Protein 6K0O (pdb70)

Radius of gyration: 15.69 Å; Cα contacts (8 Å, |Δi|>4): 576; chains: 2; bounding box: 30×42×37 Å

Nearest PDB structures (foldseek):
  6k0o-assembly2_B  TM=1.006E+00  e=4.117E-24  Homo sapiens
  5hrj-assembly1_A  TM=1.006E+00  e=8.906E-19  Sus scrofa
  6k0l-assembly1_A  TM=9.647E-01  e=1.111E-17  Chlorocebus aethiops
  8xmk-assembly1_E  TM=9.845E-01  e=1.582E-16  Homo sapiens
  8xmp-assembly1_D  TM=9.627E-01  e=2.205E-16  Homo sapiens

Secondary structure (DSSP, 8-state):
--EEEEE-SSTTEEEEEEEETTEEEE-BTTS-BHHHHHHHHHHTT--SEEEEE-TTBTB---SEE-SEEE---S--SSGGGS-EEE--SS---GGGB-EEEE--/--EEEES-SSTTEEEEEEEETTEEEE-BTTS-BHHHHHHHHHHTT--SEEEEE-TTBTB---SEE-SEEE---S--SSGGGS-EEEPPSS---GGGB-EEEE--

InterPro domains:
  IPR001190 SRCR domain [PF00530] (51-147)
  IPR001190 SRCR domain [PF00530] (158-254)
  IPR001190 SRCR domain [PF00530] (265-362)
  IPR001190 SRCR domain [PF00530] (373-469)
  IPR001190 SRCR domain [PF00530] (480-576)
  IPR001190 SRCR domain [PF00530] (586-683)
  IPR001190 SRCR domain [PF00530] (693-790)
  IPR001190 SRCR domain [PF00530] (799-895)
  IPR001190 SRCR domain [PF00530] (903-1000)
  IPR001190 SRCR domain [PF00530] (1039-1136)
  IPR001190 SRCR domain [PF00530] (1149-1243)
  IPR001190 SRCR domain [PF00530] (1250-1346)
  IPR001190 SRCR domain [PR00258] (1036-1052)
  IPR001190 SRCR domain [PR00258] (1055-1066)
  IPR001190 SRCR domain [PR00258] (1070-1080)
  IPR001190 SRCR domain [PR00258] (1101-1115)
  IPR001190 SRCR domain [PR00258] (1124-1136)
  IPR001190 SRCR domain [PS00420] (53-90)
  IPR001190 SRCR domain [PS00420] (160-197)
  IPR001190 SRCR domain [PS00420] (267-304)

Solvent-accessible surface area: 9215 Å² total; per-residue (Å²): 90,59,13,85,21,42,58,28,147,72,122,20,7,0,30,0,15,0,69,40,96,126,57,72,49,3,5,0,0,2,10,2,9,8,14,0,0,28,0,0,0,95,36,49,139,5,37,80,20,89,25,4,20,57,44,18,120,37,31,117,4,130,54,80,26,19,46,66,10,5,6,0,76,3,89,25,63,79,0,60,115,4,71,73,23,87,26,15,177,123,95,11,113,39,56,40,1,0,2,0,50,2,30,144,93,57,14,85,23,41,60,28,147,90,120,20,5,0,31,0,16,0,72,41,93,129,62,69,52,3,5,0,0,3,8,2,8,6,13,0,0,25,0,0,0,94,37,50,136,4,28,82,21,91,23,4,21,59,43,18,122,39,31,115,3,131,52,78,27,23,46,64,11,5,4,0,73,4,89,25,64,81,0,59,116,5,72,70,23,103,29,17,176,125,109,15,112,36,63,38,1,1,2,0,50,2,62,150

B-factor: mean 26.49, std 8.23, range [11.77, 69.29]

Organism: Homo sapiens (NCBI:txid9606)

Foldseek 3Di:
DQWAADQDPDRQKHFIWHDDDHDIAFEFLQAADLLNQQLRCQLVVNAGFDDKDWFCPSHFDDDHHDQKHFPHPRPDNHSVPGDIGGDDPDDDDRRGTMMTHGDD/DQWAADQDPDRQKHFIWHDDDHDIAFEFLQAADLLNQQLRCQLVVAAGFDDKDWQCPSHFDDDHHDQKHFPAPRPDNHSVPGDIGGDDPDDDDSRGTMMTHGHD

Sequence (208 aa):
RSPRLVGADMPCSGRVEVKHADTWRSVCDSDFSLHAANVLCRELNCGDAISLSVGDHFGKGNGLTWAEKFQCEGSETHLALCPIVQHPEDTCIHSREVGVVCSTRSPRLVGADMPCSGRVEVKHADTWRSVCDSDFSLHAANVLCRELNCGDAISLSVGDHFGKGNGLTWAEKFQCEGSETHLALCPIVQHPEDTCIHSREVGVVCST

CATH classification: 3.10.250.10

Structure (mmCIF, N/CA/C/O backbone):
data_6K0O
#
_entry.id   6K0O
#
_cell.length_a   29.497
_cell.length_b   73.043
_cell.length_c   82.740
_cell.angle_alpha   90.00
_cell.angle_beta   89.96
_cell.angle_gamma   90.00
#
_symmetry.space_group_name_H-M   'C 1 2 1'
#
loop_
_entity.id
_entity.type
_entity.pdbx_description
1 polymer 'Scavenger receptor cysteine-rich type 1 protein M160'
2 water water
#
loop_
_atom_site.group_PDB
_atom_site.id
_atom_site.type_symbol
_atom_site.label_atom_id
_atom_site.label_alt_id
_atom_site.label_comp_id
_atom_site.label_asym_id
_atom_site.label_entity_id
_atom_site.label_seq_id
_atom_site.pdbx_PDB_ins_code
_atom_site.Cartn_x
_atom_site.Cartn_y
_atom_site.Cartn_z
_atom_site.occupancy
_atom_site.B_iso_or_equiv
_atom_site.auth_seq_id
_atom_site.auth_comp_id
_atom_site.auth_asym_id
_atom_site.auth_atom_id
_atom_site.pdbx_PDB_model_num
ATOM 1 N N . ARG A 1 1 ? 8.601 -3.140 4.995 1.00 40.18 -1 ARG A N 1
ATOM 2 C CA . ARG A 1 1 ? 7.888 -2.434 6.079 1.00 35.77 -1 ARG A CA 1
ATOM 3 C C . ARG A 1 1 ? 6.417 -2.338 5.677 1.00 35.64 -1 ARG A C 1
ATOM 4 O O . ARG A 1 1 ? 5.829 -1.330 5.961 1.00 31.56 -1 ARG A O 1
ATOM 12 N N . SER A 1 2 ? 5.889 -3.407 5.080 1.00 34.40 0 SER A N 1
ATOM 13 C CA . SER A 1 2 ? 4.481 -3.474 4.622 1.00 38.23 0 SER A CA 1
ATOM 14 C C . SER A 1 2 ? 3.579 -3.570 5.853 1.00 33.24 0 SER A C 1
ATOM 15 O O . SER A 1 2 ? 3.822 -4.474 6.607 1.00 32.13 0 SER A O 1
ATOM 18 N N . PRO A 1 3 ? 2.566 -2.695 6.086 1.00 29.11 795 PRO A N 1
ATOM 19 C CA . PRO A 1 3 ? 1.705 -2.834 7.248 1.00 26.35 795 PRO A CA 1
ATOM 20 C C . PRO A 1 3 ? 0.389 -3.553 6.971 1.00 25.30 795 PRO A C 1
ATOM 21 O O . PRO A 1 3 ? -0.074 -3.515 5.882 1.00 25.48 795 PRO A O 1
ATOM 25 N N . ARG A 1 4 ? -0.122 -4.236 7.980 1.00 22.55 796 ARG A N 1
ATOM 26 C CA . ARG A 1 4 ? -1.491 -4.765 7.910 1.00 23.41 796 ARG A CA 1
ATOM 27 C C . ARG A 1 4 ? -2.162 -4.675 9.263 1.00 20.90 796 ARG A C 1
ATOM 28 O O . ARG A 1 4 ? -1.493 -4.615 10.284 1.00 21.62 796 ARG A O 1
ATOM 36 N N . LEU A 1 5 ? -3.492 -4.679 9.254 1.00 20.10 797 LEU A N 1
ATOM 37 C CA . LEU A 1 5 ? -4.288 -4.723 10.487 1.00 18.93 797 LEU A CA 1
ATOM 38 C C . LEU A 1 5 ? -4.892 -6.084 10.580 1.00 19.47 797 LEU A C 1
ATOM 39 O O . LEU A 1 5 ? -5.529 -6.547 9.618 1.00 22.78 797 LEU A O 1
ATOM 44 N N . VAL A 1 6 ? -4.728 -6.746 11.713 1.00 17.72 798 VAL A N 1
ATOM 45 C CA . VAL A 1 6 ? -5.301 -8.090 11.803 1.00 19.54 798 VAL A CA 1
ATOM 46 C C . VAL A 1 6 ? -6.142 -8.287 13.025 1.00 18.42 798 VAL A C 1
ATOM 47 O O . VAL A 1 6 ? -5.844 -7.781 14.118 1.00 17.41 798 VAL A O 1
ATOM 51 N N . GLY A 1 7 ? -7.213 -9.041 12.839 1.00 18.25 799 GLY A N 1
ATOM 52 C CA . GLY A 1 7 ? -8.040 -9.373 13.960 1.00 20.06 799 GLY A CA 1
ATOM 53 C C . GLY A 1 7 ? -9.286 -8.547 14.169 1.00 21.00 799 GLY A C 1
ATOM 54 O O . GLY A 1 7 ? -10.080 -8.840 15.063 1.00 22.13 799 GLY A O 1
ATOM 55 N N . ALA A 1 8 ? -9.495 -7.508 13.379 1.00 22.08 800 ALA A N 1
ATOM 56 C CA . ALA A 1 8 ? -10.732 -6.781 13.577 1.00 25.15 800 ALA A CA 1
ATOM 57 C C . ALA A 1 8 ? -11.892 -7.334 12.800 1.00 23.84 800 ALA A C 1
ATOM 58 O O . ALA A 1 8 ? -11.732 -8.108 11.847 1.00 21.80 800 ALA A O 1
ATOM 60 N N . ASP A 1 9 ? -13.071 -6.921 13.240 1.00 22.62 801 ASP A N 1
ATOM 61 C CA . ASP A 1 9 ? -14.282 -7.227 12.523 1.00 24.01 801 ASP A CA 1
ATOM 62 C C . ASP A 1 9 ? -14.413 -6.523 11.174 1.00 24.63 801 ASP A C 1
ATOM 63 O O . ASP A 1 9 ? -15.234 -6.917 10.358 1.00 27.11 801 ASP A O 1
ATOM 68 N N . MET A 1 10 ? -13.580 -5.519 10.933 1.00 24.21 802 MET A N 1
ATOM 69 C CA . MET A 1 10 ? -13.563 -4.807 9.661 1.00 25.00 802 MET A CA 1
ATOM 70 C C . MET A 1 10 ? -12.115 -4.579 9.257 1.00 21.57 802 MET A C 1
ATOM 71 O O . MET A 1 10 ? -11.257 -4.500 10.121 1.00 19.85 802 MET A O 1
ATOM 76 N N . PRO A 1 11 ? -11.840 -4.434 7.945 1.00 20.59 803 PRO A N 1
ATOM 77 C CA . PRO A 1 11 ? -10.451 -4.290 7.517 1.00 20.73 803 PRO A CA 1
ATOM 78 C C . PRO A 1 11 ? -9.687 -3.099 8.104 1.00 19.76 803 PRO A C 1
ATOM 79 O O . PRO A 1 11 ? -8.453 -3.167 8.206 1.00 16.47 803 PRO A O 1
ATOM 83 N N . CYS A 1 12 ? -10.396 -2.021 8.453 1.00 19.74 804 CYS A N 1
ATOM 84 C CA . CYS A 1 12 ? -9.764 -0.789 8.933 1.00 19.60 804 CYS A CA 1
ATOM 85 C C . CYS A 1 12 ? -9.674 -0.663 10.458 1.00 20.76 804 CYS A C 1
ATOM 86 O O . CYS A 1 12 ? -9.443 0.415 11.011 1.00 19.36 804 CYS A O 1
ATOM 89 N N . SER A 1 13 ? -9.773 -1.784 11.151 1.00 21.49 805 SER A N 1
ATOM 90 C CA . SER A 1 13 ? -9.358 -1.770 12.539 1.00 21.50 805 SER A CA 1
ATOM 91 C C . SER A 1 13 ? -8.641 -3.066 12.812 1.00 19.79 805 SER A C 1
ATOM 92 O O . SER A 1 13 ? -8.809 -4.029 12.064 1.00 19.89 805 SER A O 1
ATOM 95 N N . GLY A 1 14 ? -7.815 -3.096 13.853 1.00 20.23 806 GLY A N 1
ATOM 96 C CA . GLY A 1 14 ? -7.156 -4.345 14.247 1.00 20.07 806 GLY A CA 1
ATOM 97 C C . GLY A 1 14 ? -5.775 -4.188 14.837 1.00 19.00 806 GLY A C 1
ATOM 98 O O . GLY A 1 14 ? -5.293 -3.076 15.017 1.00 17.50 806 GLY A O 1
ATOM 99 N N . ARG A 1 15 ? -5.161 -5.321 15.168 1.00 18.40 807 ARG A N 1
ATOM 100 C CA . ARG A 1 15 ? -3.803 -5.329 15.676 1.00 19.96 807 ARG A CA 1
ATOM 101 C C . ARG A 1 15 ? -2.851 -5.023 14.515 1.00 19.65 807 ARG A C 1
ATOM 102 O O . ARG A 1 15 ? -2.990 -5.570 13.406 1.00 18.62 807 ARG A O 1
ATOM 110 N N . VAL A 1 16 ? -1.892 -4.150 14.801 1.00 18.59 808 VAL A N 1
ATOM 111 C CA . VAL A 1 16 ? -0.919 -3.676 13.809 1.00 19.24 808 VAL A CA 1
ATOM 112 C C . VAL A 1 16 ? 0.167 -4.729 13.602 1.00 18.05 808 VAL A C 1
ATOM 113 O O . VAL A 1 16 ? 0.764 -5.220 14.567 1.00 19.69 808 VAL A O 1
ATOM 117 N N . GLU A 1 17 ? 0.419 -5.096 12.354 1.00 17.39 809 GLU A N 1
ATOM 118 C CA . GLU A 1 17 ? 1.548 -5.971 12.063 1.00 20.10 809 GLU A CA 1
ATOM 119 C C . GLU A 1 17 ? 2.268 -5.370 10.859 1.00 21.90 809 GLU A C 1
ATOM 120 O O . GLU A 1 17 ? 1.622 -4.852 9.945 1.00 22.78 809 GLU A O 1
ATOM 126 N N . VAL A 1 18 ? 3.603 -5.375 10.885 1.00 21.13 810 VAL A N 1
ATOM 127 C CA . VAL A 1 18 ? 4.373 -4.744 9.817 1.00 19.36 810 VAL A CA 1
ATOM 128 C C . VAL A 1 18 ? 5.456 -5.707 9.402 1.00 18.75 810 VAL A C 1
ATOM 129 O O . VAL A 1 18 ? 6.159 -6.272 10.242 1.00 17.35 810 VAL A O 1
ATOM 133 N N . LYS A 1 19 ? 5.571 -5.916 8.103 1.00 19.62 811 LYS A N 1
ATOM 134 C CA . LYS A 1 19 ? 6.463 -6.919 7.602 1.00 22.76 811 LYS A CA 1
ATOM 135 C C . LYS A 1 19 ? 7.858 -6.348 7.486 1.00 22.80 811 LYS A C 1
ATOM 136 O O . LYS A 1 19 ? 8.036 -5.200 7.060 1.00 20.41 811 LYS A O 1
ATOM 142 N N . HIS A 1 20 ? 8.844 -7.162 7.854 1.00 23.00 812 HIS A N 1
ATOM 143 C CA . HIS A 1 20 ? 10.243 -6.851 7.564 1.00 25.43 812 HIS A CA 1
ATOM 144 C C . HIS A 1 20 ? 10.850 -8.075 6.929 1.00 25.54 812 HIS A C 1
ATOM 145 O O . HIS A 1 20 ? 10.859 -9.147 7.520 1.00 23.95 812 HIS A O 1
ATOM 152 N N . ALA A 1 21 ? 11.312 -7.938 5.697 1.00 27.77 813 ALA A N 1
ATOM 153 C CA . ALA A 1 21 ? 11.814 -9.076 4.973 1.00 30.68 813 ALA A CA 1
ATOM 154 C C . ALA A 1 21 ? 10.686 -10.098 4.869 1.00 30.24 813 ALA A C 1
ATOM 155 O O . ALA A 1 21 ? 9.586 -9.743 4.447 1.00 33.07 813 ALA A O 1
ATOM 157 N N . ASP A 1 22 ? 10.928 -11.349 5.258 1.00 30.17 814 ASP A N 1
ATOM 158 C CA . ASP A 1 22 ? 9.921 -12.385 5.066 1.00 33.77 814 ASP A CA 1
ATOM 159 C C . ASP A 1 22 ? 9.205 -12.722 6.366 1.00 31.95 814 ASP A C 1
ATOM 160 O O . ASP A 1 22 ? 8.438 -13.667 6.397 1.00 30.21 814 ASP A O 1
ATOM 165 N N . THR A 1 23 ? 9.427 -11.946 7.427 1.00 32.60 815 THR A N 1
ATOM 166 C CA . THR A 1 23 ? 8.604 -12.101 8.644 1.00 30.71 815 THR A CA 1
ATOM 167 C C . THR A 1 23 ? 7.768 -10.842 8.960 1.00 27.89 815 THR A C 1
ATOM 168 O O . THR A 1 23 ? 8.068 -9.747 8.498 1.00 21.08 815 THR A O 1
ATOM 172 N N . TRP A 1 24 ? 6.694 -11.049 9.719 1.00 27.00 816 TRP A N 1
ATOM 173 C CA . TRP A 1 24 ? 5.827 -9.992 10.194 1.00 26.03 816 TRP A CA 1
ATOM 174 C C . TRP A 1 24 ? 6.205 -9.732 11.635 1.00 27.15 816 TRP A C 1
ATOM 175 O O . TRP A 1 24 ? 6.637 -10.638 12.364 1.00 26.90 816 TRP A O 1
ATOM 186 N N . ARG A 1 25 ? 6.070 -8.490 12.046 1.00 26.25 817 ARG A N 1
ATOM 187 C CA . ARG A 1 25 ? 6.230 -8.173 13.441 1.00 28.28 817 ARG A CA 1
ATOM 188 C C . ARG A 1 25 ? 5.076 -7.318 13.943 1.00 22.44 817 ARG A C 1
ATOM 189 O O . ARG A 1 25 ? 4.579 -6.466 13.220 1.00 18.65 817 ARG A O 1
ATOM 197 N N . SER A 1 26 ? 4.647 -7.578 15.175 1.00 19.36 818 SER A N 1
ATOM 198 C CA . SER A 1 26 ? 3.790 -6.663 15.900 1.00 19.95 818 SER A CA 1
ATOM 199 C C . SER A 1 26 ? 4.571 -5.482 16.500 1.00 19.78 818 SER A C 1
ATOM 200 O O . SER A 1 26 ? 5.813 -5.391 16.403 1.00 15.93 818 SER A O 1
ATOM 203 N N . VAL A 1 27 ? 3.831 -4.581 17.127 1.00 20.24 819 VAL A N 1
ATOM 204 C CA . VAL A 1 27 ? 4.385 -3.342 17.643 1.00 17.91 819 VAL A CA 1
ATOM 205 C C . VAL A 1 27 ? 3.883 -3.156 19.068 1.00 17.09 819 VAL A C 1
ATOM 206 O O . VAL A 1 27 ? 2.676 -3.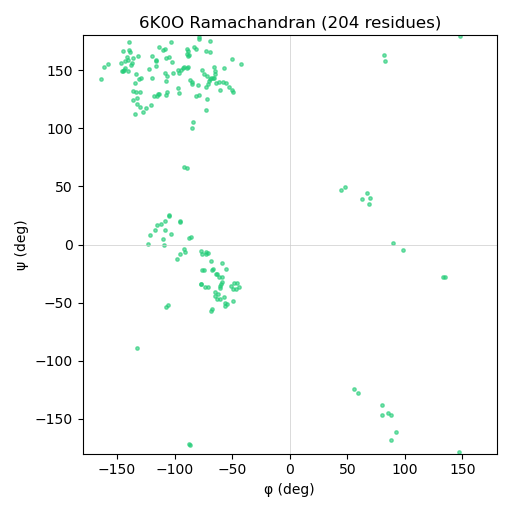177 19.311 1.00 14.41 819 VAL A O 1
ATOM 210 N N . CYS A 1 28 ? 4.813 -2.968 19.994 1.00 18.05 820 CYS A N 1
ATOM 211 C CA . CYS A 1 28 ? 4.479 -2.761 21.387 1.00 21.37 820 CYS A CA 1
ATOM 212 C C . CYS A 1 28 ? 3.764 -1.420 21.504 1.00 21.22 820 CYS A C 1
ATOM 213 O O . CYS A 1 28 ? 4.102 -0.485 20.790 1.00 23.10 820 CYS A O 1
ATOM 216 N N . ASP A 1 29 ? 2.764 -1.347 22.386 1.00 20.60 821 ASP A N 1
ATOM 217 C CA . ASP A 1 29 ? 1.970 -0.130 22.574 1.00 20.17 821 ASP A CA 1
ATOM 218 C C . ASP A 1 29 ? 2.704 0.997 23.291 1.00 20.35 821 ASP A C 1
ATOM 219 O O . ASP A 1 29 ? 2.196 2.115 23.361 1.00 21.85 821 ASP A O 1
ATOM 224 N N . SER A 1 30 ? 3.893 0.705 23.808 1.00 19.76 822 SER A N 1
ATOM 225 C CA . SER A 1 30 ? 4.813 1.731 24.311 1.00 19.77 822 SER A CA 1
ATOM 226 C C . SER A 1 30 ? 5.534 2.479 23.199 1.00 19.52 822 SER A C 1
ATOM 227 O O . SER A 1 30 ? 6.199 3.481 23.464 1.00 17.35 822 SER A O 1
ATOM 230 N N . ASP A 1 31 ? 5.381 2.012 21.963 1.00 20.59 823 ASP A N 1
ATOM 231 C CA . ASP A 1 31 ? 6.294 2.379 20.883 1.00 21.72 823 ASP A CA 1
ATOM 232 C C . ASP A 1 31 ? 5.665 3.058 19.675 1.00 22.88 823 ASP A C 1
ATOM 233 O O . ASP A 1 31 ? 6.362 3.262 18.668 1.00 23.77 823 ASP A O 1
ATOM 238 N N . PHE A 1 32 ? 4.381 3.413 19.764 1.00 22.58 824 PHE A N 1
ATOM 239 C CA . PHE A 1 32 ? 3.578 3.736 18.588 1.00 20.95 824 PHE A CA 1
ATOM 240 C C . PHE A 1 32 ? 2.782 5.009 18.830 1.00 21.17 824 PHE A C 1
ATOM 241 O O . PHE A 1 32 ? 1.870 5.044 19.656 1.00 25.28 824 PHE A O 1
ATOM 249 N N . SER A 1 33 ? 3.127 6.061 18.111 1.00 18.59 825 SER A N 1
ATOM 250 C CA . SER A 1 33 ? 2.508 7.360 18.294 1.00 20.52 825 SER A CA 1
ATOM 251 C C . SER A 1 33 ? 1.257 7.512 17.432 1.00 21.50 825 SER A C 1
ATOM 252 O O . SER A 1 33 ? 1.028 6.735 16.495 1.00 23.64 825 SER A O 1
ATOM 255 N N . LEU A 1 34 ? 0.460 8.537 17.717 1.00 19.41 826 LEU A N 1
ATOM 256 C CA . LEU A 1 34 ? -0.714 8.805 16.902 1.00 20.45 826 LEU A CA 1
ATOM 257 C C . LEU A 1 34 ? -0.293 9.152 15.449 1.00 20.14 826 LEU A C 1
ATOM 258 O O . LEU A 1 34 ? -1.071 8.951 14.509 1.00 17.75 826 LEU A O 1
ATOM 263 N N . HIS A 1 35 ? 0.920 9.653 15.253 1.00 19.92 827 HIS A N 1
ATOM 264 C CA . HIS A 1 35 ? 1.341 9.935 13.878 1.00 21.35 827 HIS A CA 1
ATOM 265 C C . HIS A 1 35 ? 1.745 8.718 13.061 1.00 19.58 827 HIS A C 1
ATOM 266 O O . HIS A 1 35 ? 1.521 8.687 11.859 1.00 17.67 827 HIS A O 1
ATOM 273 N N . ALA A 1 36 ? 2.336 7.730 13.703 1.00 20.75 828 ALA A N 1
ATOM 274 C CA . ALA A 1 36 ? 2.563 6.439 13.055 1.00 20.30 828 ALA A CA 1
ATOM 275 C C . ALA A 1 36 ? 1.215 5.805 12.713 1.00 20.66 828 ALA A C 1
ATOM 276 O O . ALA A 1 36 ? 1.002 5.326 11.597 1.00 20.47 828 ALA A O 1
ATOM 278 N N . ALA A 1 37 ? 0.304 5.808 13.683 1.00 20.77 829 ALA A N 1
ATOM 279 C CA . ALA A 1 37 ? -1.082 5.390 13.441 1.00 20.50 829 ALA A CA 1
ATOM 280 C C . ALA A 1 37 ? -1.703 6.056 12.225 1.00 20.71 829 ALA A C 1
ATOM 281 O O . ALA A 1 37 ? -2.322 5.402 11.418 1.00 19.71 829 ALA A O 1
ATOM 283 N N . ASN A 1 38 ? -1.559 7.376 12.163 1.00 22.51 830 ASN A N 1
ATOM 284 C CA . ASN A 1 38 ? -2.059 8.231 11.089 1.00 23.56 830 ASN A CA 1
ATOM 285 C C . ASN A 1 38 ? -1.551 7.742 9.733 1.00 22.15 830 ASN A C 1
ATOM 286 O O . ASN A 1 38 ? -2.312 7.516 8.792 1.00 20.38 830 ASN A O 1
ATOM 291 N N . VAL A 1 39 ? -0.246 7.547 9.664 1.00 20.90 831 VAL A N 1
ATOM 292 C CA . VAL A 1 39 ? 0.418 7.144 8.448 1.00 19.73 831 VAL A CA 1
ATOM 293 C C . VAL A 1 39 ? -0.059 5.758 8.051 1.00 18.21 831 VAL A C 1
ATOM 294 O O . VAL A 1 39 ? -0.348 5.511 6.879 1.00 16.70 831 VAL A O 1
ATOM 298 N N . LEU A 1 40 ? -0.143 4.869 9.036 1.00 16.55 832 LEU A N 1
ATOM 299 C CA . LEU A 1 40 ? -0.643 3.528 8.807 1.00 18.55 832 LEU A CA 1
ATOM 300 C C . LEU A 1 40 ? -2.053 3.552 8.190 1.00 19.43 832 LEU A C 1
ATOM 301 O O . LEU A 1 40 ? -2.293 2.910 7.169 1.00 17.33 832 LEU A O 1
ATOM 306 N N . CYS A 1 41 ? -2.969 4.315 8.783 1.00 18.69 833 CYS A N 1
ATOM 307 C CA . CYS A 1 41 ? -4.349 4.321 8.309 1.00 19.93 833 CYS A CA 1
ATOM 308 C C . CYS A 1 41 ? -4.400 4.793 6.857 1.00 20.60 833 CYS A C 1
ATOM 309 O O . CYS A 1 41 ? -5.175 4.256 6.037 1.00 18.92 833 CYS A O 1
ATOM 312 N N . ARG A 1 42 ? -3.517 5.748 6.547 1.00 21.98 834 ARG A N 1
ATOM 313 C CA . ARG A 1 42 ? -3.450 6.389 5.228 1.00 23.33 834 ARG A CA 1
ATOM 314 C C . ARG A 1 42 ? -2.959 5.370 4.231 1.00 22.10 834 ARG A C 1
ATOM 315 O O . ARG A 1 42 ? -3.644 5.086 3.259 1.00 20.27 834 ARG A O 1
ATOM 323 N N . GLU A 1 43 ? -1.776 4.813 4.498 1.00 23.16 835 GLU A N 1
ATOM 324 C CA . GLU A 1 43 ? -1.164 3.758 3.680 1.00 23.97 835 GLU A CA 1
ATOM 325 C C . GLU A 1 43 ? -2.144 2.639 3.339 1.00 24.36 835 GLU A C 1
ATOM 326 O O . GLU A 1 43 ? -2.131 2.117 2.203 1.00 26.47 835 GLU A O 1
ATOM 332 N N . LEU A 1 44 ? -3.004 2.292 4.301 1.00 23.36 836 LEU A N 1
ATOM 333 C CA . LEU A 1 44 ? -3.985 1.201 4.113 1.00 25.98 836 LEU A CA 1
ATOM 334 C C . LEU A 1 44 ? -5.325 1.600 3.474 1.00 24.00 836 LEU A C 1
ATOM 335 O O . LEU A 1 44 ? -6.207 0.763 3.354 1.00 20.04 836 LEU A O 1
ATOM 340 N N . ASN A 1 45 ? -5.473 2.849 3.033 1.00 23.33 837 ASN A N 1
ATOM 341 C CA . ASN A 1 45 ? -6.682 3.274 2.327 1.00 27.72 837 ASN A CA 1
ATOM 342 C C . ASN A 1 45 ? -7.818 3.257 3.350 1.00 26.36 837 ASN A C 1
ATOM 343 O O . ASN A 1 45 ? -8.926 2.906 2.994 1.00 24.85 837 ASN A O 1
ATOM 348 N N . CYS A 1 46 ? -7.545 3.599 4.614 1.00 23.44 838 CYS A N 1
ATOM 349 C CA . CYS A 1 46 ? -8.509 3.437 5.693 1.00 23.70 838 CYS A CA 1
ATOM 350 C C . CYS A 1 46 ? -8.921 4.779 6.328 1.00 25.03 838 CYS A C 1
ATOM 351 O O . CYS A 1 46 ? -9.568 4.799 7.371 1.00 26.95 838 CYS A O 1
ATOM 354 N N . GLY A 1 47 ? -8.579 5.891 5.681 1.00 24.78 839 GLY A N 1
ATOM 355 C CA . GLY A 1 47 ? -8.934 7.211 6.169 1.00 25.76 839 GLY A CA 1
ATOM 356 C C . GLY A 1 47 ? -7.894 7.676 7.166 1.00 28.15 839 GLY A C 1
ATOM 357 O O . GLY A 1 47 ? -6.728 7.372 7.015 1.00 28.20 839 GLY A O 1
ATOM 358 N N . ASP A 1 48 ? -8.319 8.406 8.187 1.00 28.27 840 ASP A N 1
ATOM 359 C CA . ASP A 1 48 ? -7.411 8.881 9.230 1.00 30.44 840 ASP A CA 1
ATOM 360 C C . ASP A 1 48 ? -7.642 8.120 10.524 1.00 28.30 840 ASP A C 1
ATOM 361 O O . ASP A 1 48 ? -8.683 7.510 10.712 1.00 26.71 840 ASP A O 1
ATOM 366 N N . ALA A 1 49 ? -6.662 8.153 11.417 1.00 26.65 841 ALA A N 1
ATOM 367 C CA . ALA A 1 49 ? -6.723 7.327 12.628 1.00 25.91 841 ALA A CA 1
ATOM 368 C C . ALA A 1 49 ? -7.760 7.898 13.542 1.00 25.00 841 ALA A C 1
ATOM 369 O O . ALA A 1 49 ? -7.942 9.111 13.630 1.00 23.43 841 ALA A O 1
ATOM 371 N N . ILE A 1 50 ? -8.443 7.012 14.243 1.00 24.65 842 ILE A N 1
ATOM 372 C CA . ILE A 1 50 ? -9.349 7.458 15.257 1.00 25.59 842 ILE A CA 1
ATOM 373 C C . ILE A 1 50 ? -8.768 7.164 16.612 1.00 26.53 842 ILE A C 1
ATOM 374 O O . ILE A 1 50 ? -8.662 8.065 17.430 1.00 27.18 842 ILE A O 1
ATOM 379 N N . SER A 1 51 ? -8.399 5.911 16.859 1.00 29.30 843 SER A N 1
ATOM 380 C CA . SER A 1 51 ? -7.828 5.533 18.156 1.00 27.50 843 SER A CA 1
ATOM 381 C C . SER A 1 51 ? -6.723 4.554 17.963 1.00 25.04 843 SER A C 1
ATOM 382 O O . SER A 1 51 ? -6.763 3.757 17.028 1.00 22.32 843 SER A O 1
ATOM 385 N N . LEU A 1 52 ? -5.761 4.626 18.877 1.00 23.36 844 LEU A N 1
ATOM 386 C CA . LEU A 1 52 ? -4.827 3.562 19.152 1.00 25.01 844 LEU A CA 1
ATOM 387 C C . LEU A 1 52 ? -5.389 2.829 20.338 1.00 24.57 844 LEU A C 1
ATOM 388 O O . LEU A 1 52 ? -5.770 3.471 21.316 1.00 24.53 844 LEU A O 1
ATOM 393 N N . SER A 1 53 ? -5.401 1.499 20.274 1.00 24.36 845 SER A N 1
ATOM 394 C CA . SER A 1 53 ? -5.951 0.669 21.325 1.00 24.26 845 SER A CA 1
ATOM 395 C C . SER A 1 53 ? -4.835 -0.187 21.971 1.00 23.40 845 SER A C 1
ATOM 396 O O . SER A 1 53 ? -4.094 -0.863 21.260 1.00 23.39 845 SER A O 1
ATOM 399 N N . VAL A 1 54 ? -4.728 -0.132 23.310 1.00 24.85 846 VAL A N 1
ATOM 400 C CA . VAL A 1 54 ? -3.728 -0.890 24.109 1.00 28.96 846 VAL A CA 1
ATOM 401 C C . VAL A 1 54 ? -4.122 -2.332 24.385 1.00 27.09 846 VAL A C 1
ATOM 402 O O . VAL A 1 54 ? -5.267 -2.729 24.220 1.00 23.37 846 VAL A O 1
ATOM 406 N N . GLY A 1 55 ? -3.144 -3.077 24.883 1.00 30.11 847 GLY A N 1
ATOM 407 C CA . GLY A 1 55 ? -3.391 -4.280 25.653 1.00 28.68 847 GLY A CA 1
ATOM 408 C C . GLY A 1 55 ? -3.987 -5.352 24.807 1.00 27.78 847 GLY A C 1
ATOM 409 O O . GLY A 1 55 ? -4.955 -5.988 25.212 1.00 25.15 847 GLY A O 1
ATOM 410 N N . ASP A 1 56 ? -3.420 -5.519 23.611 1.00 29.86 848 ASP A N 1
ATOM 411 C CA . ASP A 1 56 ? -3.847 -6.551 22.659 1.00 30.18 848 ASP A CA 1
ATOM 412 C C . ASP A 1 56 ? -5.328 -6.634 22.543 1.00 24.99 848 ASP A C 1
ATOM 413 O O . ASP A 1 56 ? -5.901 -7.721 22.580 1.00 27.90 848 ASP A O 1
ATOM 418 N N . HIS 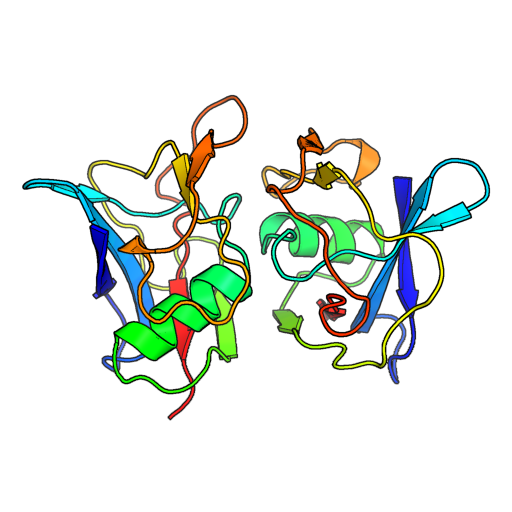A 1 57 ? -5.923 -5.468 22.398 1.00 22.38 849 HIS A N 1
ATOM 419 C CA . HIS A 1 57 ? -7.341 -5.312 22.236 1.00 23.03 849 HIS A CA 1
ATOM 420 C C . HIS A 1 57 ? -7.942 -6.242 21.169 1.00 22.02 849 HIS A C 1
ATOM 421 O O . HIS A 1 57 ? -9.096 -6.678 21.320 1.00 19.85 849 HIS A O 1
ATOM 428 N N . PHE A 1 58 ? -7.190 -6.544 20.111 1.00 20.64 850 PHE A N 1
ATOM 429 C CA . PHE A 1 58 ? -7.713 -7.367 18.992 1.00 20.29 850 PHE A CA 1
ATOM 430 C C . PHE A 1 58 ? -7.133 -8.758 19.072 1.00 20.56 850 PHE A C 1
ATOM 431 O O . PHE A 1 58 ? -7.057 -9.480 18.073 1.00 17.76 850 PHE A O 1
ATOM 439 N N . GLY A 1 59 ? -6.754 -9.136 20.282 1.00 21.35 851 GLY A N 1
ATOM 440 C CA . GLY A 1 59 ? -5.899 -10.271 20.481 1.00 24.11 851 GLY A CA 1
ATOM 441 C C . GLY A 1 59 ? -4.433 -9.909 20.269 1.00 25.88 851 GLY A C 1
ATOM 442 O O . GLY A 1 59 ? -4.101 -8.888 19.656 1.00 26.74 851 GLY A O 1
ATOM 443 N N . LYS A 1 60 ? -3.576 -10.786 20.770 1.00 24.69 852 LYS A N 1
ATOM 444 C CA . LYS A 1 60 ? -2.138 -10.675 20.670 1.00 26.45 852 LYS A CA 1
ATOM 445 C C . LYS A 1 60 ? -1.651 -11.461 19.473 1.00 27.25 852 LYS A C 1
ATOM 446 O O . LYS A 1 60 ? -2.241 -12.482 19.079 1.00 28.68 852 LYS A O 1
ATOM 452 N N . GLY A 1 61 ? -0.550 -10.976 18.917 1.00 24.74 853 GLY A N 1
ATOM 453 C CA . GLY A 1 61 ? 0.100 -11.626 17.805 1.00 26.14 853 GLY A CA 1
ATOM 454 C C . GLY A 1 61 ? 1.043 -12.642 18.377 1.00 25.42 853 GLY A C 1
ATOM 455 O O . GLY A 1 61 ? 1.064 -12.883 19.578 1.00 21.43 853 GLY A O 1
ATOM 456 N N . ASN A 1 62 ? 1.835 -13.226 17.504 1.00 25.37 854 ASN A N 1
ATOM 457 C CA . ASN A 1 62 ? 2.890 -14.110 17.925 1.00 27.60 854 ASN A CA 1
ATOM 458 C C . ASN A 1 62 ? 4.064 -13.773 17.023 1.00 25.90 854 ASN A C 1
ATOM 459 O O . ASN A 1 62 ? 3.945 -12.942 16.130 1.00 27.44 854 ASN A O 1
ATOM 464 N N . GLY A 1 63 ? 5.204 -14.380 17.289 1.00 24.11 855 GLY A N 1
ATOM 465 C CA . GLY A 1 63 ? 6.421 -14.091 16.561 1.00 23.69 855 GLY A CA 1
ATOM 466 C C . GLY A 1 63 ? 7.131 -12.824 17.038 1.00 22.68 855 GLY A C 1
ATOM 467 O O . GLY A 1 63 ? 7.137 -12.458 18.227 1.00 16.61 855 GLY A O 1
ATOM 468 N N . LEU A 1 64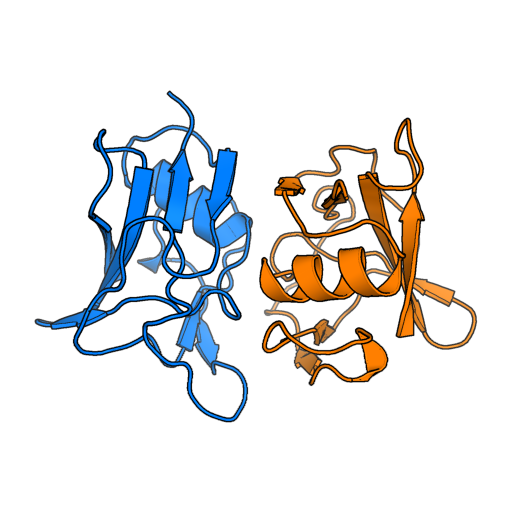 ? 7.758 -12.156 16.090 1.00 22.53 856 LEU A N 1
ATOM 469 C CA . LEU A 1 64 ? 8.662 -11.087 16.416 1.00 24.47 856 LEU A CA 1
ATOM 470 C C . LEU A 1 64 ? 7.835 -9.841 16.806 1.00 20.77 856 LEU A C 1
ATOM 471 O O . LEU A 1 64 ? 6.676 -9.712 16.396 1.00 21.62 856 LEU A O 1
ATOM 476 N N . THR A 1 65 ? 8.382 -9.005 17.681 1.00 20.19 857 THR A N 1
ATOM 477 C CA . THR A 1 65 ? 7.862 -7.687 18.005 1.00 22.65 857 THR A CA 1
ATOM 478 C C . THR A 1 65 ? 8.928 -6.630 17.613 1.00 22.38 857 THR A C 1
ATOM 479 O O . THR A 1 65 ? 10.075 -6.762 18.006 1.00 23.74 857 THR A O 1
ATOM 483 N N . TRP A 1 66 ? 8.561 -5.606 16.838 1.00 20.43 858 TRP A N 1
ATOM 484 C CA . TRP A 1 66 ? 9.532 -4.586 16.328 1.00 18.87 858 TRP A CA 1
ATOM 485 C C . TRP A 1 66 ? 10.442 -4.007 17.427 1.00 16.87 858 TRP A C 1
ATOM 486 O O . TRP A 1 66 ? 9.969 -3.600 18.438 1.00 17.59 858 TRP A O 1
ATOM 497 N N . ALA A 1 67 ? 11.742 -3.971 17.164 1.00 19.34 859 ALA A N 1
ATOM 498 C CA . ALA A 1 67 ? 12.754 -3.555 18.134 1.00 19.77 859 ALA A CA 1
ATOM 499 C C . ALA A 1 67 ? 13.130 -2.097 17.895 1.00 19.46 859 ALA A C 1
ATOM 500 O O . ALA A 1 67 ? 13.734 -1.479 18.739 1.00 20.63 859 ALA A O 1
ATOM 502 N N . GLU A 1 68 ? 12.709 -1.552 16.757 1.00 20.08 860 GLU A N 1
ATOM 503 C CA . GLU A 1 68 ? 12.815 -0.136 16.460 1.00 21.59 860 GLU A CA 1
ATOM 504 C C . GLU A 1 68 ? 11.416 0.454 16.326 1.00 20.34 860 GLU A C 1
ATOM 505 O O . GLU A 1 68 ? 10.466 -0.241 15.953 1.00 22.68 860 GLU A O 1
ATOM 511 N N . LYS A 1 69 ? 11.288 1.745 16.600 1.00 19.94 861 LYS A N 1
ATOM 512 C CA . LYS A 1 69 ? 9.981 2.387 16.493 1.00 21.11 861 LYS A CA 1
ATOM 513 C C . LYS A 1 69 ? 9.900 3.316 15.290 1.00 19.06 861 LYS A C 1
ATOM 514 O O . LYS A 1 69 ? 10.869 3.898 14.899 1.00 17.93 861 LYS A O 1
ATOM 520 N N . PHE A 1 70 ? 8.720 3.422 14.708 1.00 21.03 862 PHE A N 1
ATOM 521 C CA . PHE A 1 70 ? 8.461 4.351 13.608 1.00 20.32 862 PHE A CA 1
ATOM 522 C C . PHE A 1 70 ? 8.120 5.755 14.132 1.00 19.46 862 PHE A C 1
ATOM 523 O O . PHE A 1 70 ? 6.992 6.055 14.539 1.00 20.20 862 PHE A O 1
ATOM 531 N N . GLN A 1 71 ? 9.105 6.635 14.107 1.00 22.52 863 GLN A N 1
ATOM 532 C CA . GLN A 1 71 ? 8.905 8.013 14.579 1.00 23.93 863 GLN A CA 1
ATOM 533 C C . GLN A 1 71 ? 8.438 8.912 13.447 1.00 23.20 863 GLN A C 1
ATOM 534 O O . GLN A 1 71 ? 9.134 9.847 13.036 1.00 21.50 863 GLN A O 1
ATOM 540 N N . CYS A 1 72 ? 7.232 8.611 12.970 1.00 24.33 864 CYS A N 1
ATOM 541 C CA . CYS A 1 72 ? 6.608 9.332 11.872 1.00 22.46 864 CYS A CA 1
ATOM 542 C C . CYS A 1 72 ? 6.313 10.768 12.300 1.00 22.65 864 CYS A C 1
ATOM 543 O O . CYS A 1 72 ? 5.989 11.031 13.465 1.00 21.00 864 CYS A O 1
ATOM 546 N N . GLU A 1 73 ? 6.476 11.690 11.350 1.00 24.91 865 GLU A N 1
ATOM 547 C CA . GLU A 1 73 ? 6.071 13.100 11.485 1.00 28.11 865 GLU A CA 1
ATOM 548 C C . GLU A 1 73 ? 4.556 13.265 11.405 1.00 27.24 865 GLU A C 1
ATOM 549 O O . GLU A 1 73 ? 3.979 14.142 12.060 1.00 30.10 865 GLU A O 1
ATOM 555 N N . GLY A 1 74 ? 3.921 12.461 10.556 1.00 27.65 866 GLY A N 1
ATOM 556 C CA . GLY A 1 74 ? 2.461 12.494 10.411 1.00 28.33 866 GLY A CA 1
ATOM 557 C C . GLY A 1 74 ? 1.957 12.485 8.980 1.00 25.21 866 GLY A C 1
ATOM 558 O O . GLY A 1 74 ? 0.868 12.003 8.745 1.00 31.23 866 GLY A O 1
ATOM 559 N N . SER A 1 75 ? 2.741 13.006 8.036 1.00 25.26 867 SER A N 1
ATOM 560 C CA . SER A 1 75 ? 2.296 13.213 6.646 1.00 30.40 867 SER A CA 1
ATOM 561 C C . SER A 1 75 ? 2.940 12.265 5.653 1.00 28.44 867 SER A C 1
ATOM 562 O O . SER A 1 75 ? 2.659 12.347 4.473 1.00 31.02 867 SER A O 1
ATOM 565 N N . GLU A 1 76 ? 3.813 11.381 6.127 1.00 26.96 868 GLU A N 1
ATOM 566 C CA . GLU A 1 76 ? 4.369 10.330 5.294 1.00 24.33 868 GLU A CA 1
ATOM 567 C C . GLU A 1 76 ? 3.245 9.528 4.674 1.00 23.47 868 GLU A C 1
ATOM 568 O O . GLU A 1 76 ? 2.253 9.237 5.311 1.00 23.85 868 GLU A O 1
ATOM 574 N N . THR A 1 77 ? 3.410 9.179 3.414 1.00 23.28 869 THR A N 1
ATOM 575 C CA . THR A 1 77 ? 2.490 8.289 2.730 1.00 22.40 869 THR A CA 1
ATOM 576 C C . THR A 1 77 ? 2.591 6.800 3.106 1.00 20.82 869 THR A C 1
ATOM 577 O O . THR A 1 77 ? 1.637 6.051 2.874 1.00 18.44 869 THR A O 1
ATOM 581 N N . HIS A 1 78 ? 3.742 6.377 3.635 1.00 19.77 870 HIS A N 1
ATOM 582 C CA . HIS A 1 78 ? 4.019 4.996 4.021 1.00 21.47 870 HIS A CA 1
ATOM 583 C C . HIS A 1 78 ? 4.916 4.980 5.262 1.00 21.52 870 HIS A C 1
ATOM 584 O O . HIS A 1 78 ? 5.753 5.866 5.455 1.00 23.05 870 HIS A O 1
ATOM 591 N N . LEU A 1 79 ? 4.766 3.954 6.089 1.00 21.28 871 LEU A N 1
ATOM 592 C CA . LEU A 1 79 ? 5.642 3.744 7.254 1.00 20.93 871 LEU A CA 1
ATOM 593 C C . LEU A 1 79 ? 7.123 3.595 6.865 1.00 20.93 871 LEU A C 1
ATOM 594 O O . LEU A 1 79 ? 8.009 3.951 7.631 1.00 19.22 871 LEU A O 1
ATOM 599 N N . ALA A 1 80 ? 7.339 3.013 5.677 1.00 23.04 872 ALA A N 1
ATOM 600 C CA . ALA A 1 80 ? 8.611 2.961 4.952 1.00 21.90 872 ALA A CA 1
ATOM 601 C C . ALA A 1 80 ? 9.362 4.281 4.943 1.00 22.76 872 ALA A C 1
ATOM 602 O O . ALA A 1 80 ? 10.599 4.288 4.941 1.00 25.74 872 ALA A O 1
ATOM 604 N N . LEU A 1 81 ? 8.632 5.394 4.865 1.00 22.54 873 LEU A N 1
ATOM 605 C CA . LEU A 1 81 ? 9.281 6.704 4.787 1.00 23.72 873 LEU A CA 1
ATOM 606 C C . LEU A 1 81 ? 9.530 7.357 6.138 1.00 22.34 873 LEU A C 1
ATOM 607 O O . LEU A 1 81 ? 10.188 8.382 6.214 1.00 24.79 873 LEU A O 1
ATOM 612 N N . CYS A 1 82 ? 9.029 6.762 7.201 1.00 22.54 874 CYS A N 1
ATOM 613 C CA . CYS A 1 82 ? 9.212 7.307 8.539 1.00 21.80 874 CYS A CA 1
ATOM 614 C C . CYS A 1 82 ? 10.587 6.950 9.060 1.00 21.20 874 CYS A C 1
ATOM 615 O O . CYS A 1 82 ? 11.036 5.822 8.865 1.00 21.91 874 CYS A O 1
ATOM 618 N N . PRO A 1 83 ? 11.267 7.910 9.702 1.00 20.36 875 PRO A N 1
ATOM 619 C CA . PRO A 1 83 ? 12.526 7.581 10.341 1.00 21.75 875 PRO A CA 1
ATOM 620 C C . PRO A 1 83 ? 12.285 6.618 11.473 1.00 21.54 875 PRO A C 1
ATOM 621 O O . PRO A 1 83 ? 11.225 6.682 12.096 1.00 20.14 875 PRO A O 1
ATOM 625 N N . ILE A 1 84 ? 13.255 5.746 11.754 1.00 22.69 876 ILE A N 1
ATOM 626 C CA . ILE A 1 84 ? 13.107 4.817 12.865 1.00 24.04 876 ILE A CA 1
ATOM 627 C C . ILE A 1 84 ? 14.107 5.083 13.995 1.00 24.88 876 ILE A C 1
ATOM 628 O O . ILE A 1 84 ? 15.041 5.891 13.861 1.00 24.43 876 ILE A O 1
ATOM 633 N N . VAL A 1 85 ? 13.875 4.407 15.120 1.00 24.34 877 VAL A N 1
ATOM 634 C CA . VAL A 1 85 ? 14.657 4.604 16.308 1.00 26.78 877 VAL A CA 1
ATOM 635 C C . VAL A 1 85 ? 14.496 3.433 17.235 1.00 26.98 877 VAL A C 1
ATOM 636 O O . VAL A 1 85 ? 13.482 2.770 17.221 1.00 25.29 877 VAL A O 1
ATOM 640 N N . GLN A 1 86 ? 15.495 3.181 18.058 1.00 29.56 878 GLN A N 1
ATOM 641 C CA . GLN A 1 86 ? 15.400 2.082 19.017 1.00 31.53 878 GLN A CA 1
ATOM 642 C C . GLN A 1 86 ? 14.236 2.189 20.036 1.00 26.68 878 GLN A C 1
ATOM 643 O O . GLN A 1 86 ? 13.993 3.236 20.624 1.00 24.05 878 GLN A O 1
ATOM 649 N N . HIS A 1 87 ? 13.526 1.076 20.177 1.00 27.68 879 HIS A N 1
ATOM 650 C CA . HIS A 1 87 ? 12.591 0.757 21.267 1.00 30.73 879 HIS A CA 1
ATOM 651 C C . HIS A 1 87 ? 13.258 1.211 22.596 1.00 28.02 879 HIS A C 1
ATOM 652 O O . HIS A 1 87 ? 14.470 1.305 22.656 1.00 26.14 879 HIS A O 1
ATOM 659 N N . PRO A 1 88 ? 12.490 1.514 23.663 1.00 29.54 880 PRO A N 1
ATOM 660 C CA . PRO A 1 88 ? 13.170 1.700 24.963 1.00 32.66 880 PRO A CA 1
ATOM 661 C C . PRO A 1 88 ? 13.730 0.431 25.534 1.00 30.20 880 PRO A C 1
ATOM 662 O O . PRO A 1 88 ? 13.330 -0.652 25.149 1.00 24.91 880 PRO A O 1
ATOM 666 N N . GLU A 1 89 ? 14.592 0.589 26.522 1.00 35.73 881 GLU A N 1
ATOM 667 C CA . GLU A 1 89 ? 15.266 -0.542 27.139 1.00 40.10 881 GLU A CA 1
ATOM 668 C C . GLU A 1 89 ? 14.249 -1.572 27.691 1.00 40.18 881 GLU A C 1
ATOM 669 O O . GLU A 1 89 ? 13.122 -1.221 28.040 1.00 36.17 881 GLU A O 1
ATOM 675 N N . ASP A 1 90 ? 14.693 -2.831 27.728 1.00 37.82 882 ASP A N 1
ATOM 676 C CA . ASP A 1 90 ? 13.913 -4.027 28.077 1.00 42.27 882 ASP A CA 1
ATOM 677 C C . ASP A 1 90 ? 13.264 -4.533 26.800 1.00 45.53 882 ASP A C 1
ATOM 678 O O . ASP A 1 90 ? 13.628 -4.116 25.696 1.00 43.17 882 ASP A O 1
ATOM 683 N N . THR A 1 91 ? 12.323 -5.453 26.947 1.00 44.32 883 THR A N 1
ATOM 684 C CA . THR A 1 91 ? 11.539 -5.909 25.835 1.00 43.86 883 THR A CA 1
ATOM 685 C C . THR A 1 91 ? 10.065 -5.893 26.230 1.00 40.37 883 THR A C 1
ATOM 686 O O . THR A 1 91 ? 9.713 -5.817 27.415 1.00 47.80 883 THR A O 1
ATOM 690 N N . CYS A 1 92 ? 9.215 -5.925 25.217 1.00 39.12 884 CYS A N 1
ATOM 691 C CA . CYS A 1 92 ? 7.783 -5.971 25.402 1.00 37.83 884 CYS A CA 1
ATOM 692 C C . CYS A 1 92 ? 7.322 -7.365 25.167 1.00 35.01 884 CYS A C 1
ATOM 693 O O . CYS A 1 92 ? 7.970 -8.116 24.462 1.00 34.69 884 CYS A O 1
ATOM 696 N N . ILE A 1 93 ? 6.182 -7.705 25.732 1.00 31.13 885 ILE A N 1
ATOM 697 C CA . ILE A 1 93 ? 5.581 -8.977 25.422 1.00 30.03 885 ILE A CA 1
ATOM 698 C C . ILE A 1 93 ? 4.350 -8.731 24.560 1.00 24.75 885 ILE A C 1
ATOM 699 O O . ILE A 1 93 ? 3.888 -7.596 24.400 1.00 22.68 885 ILE A O 1
ATOM 704 N N . HIS A 1 94 ? 3.836 -9.805 23.989 1.00 21.23 886 HIS A N 1
ATOM 705 C CA . HIS A 1 94 ? 2.792 -9.674 23.015 1.00 20.96 886 HIS A CA 1
ATOM 706 C C . HIS A 1 94 ? 1.540 -9.146 23.633 1.00 19.30 886 HIS A C 1
ATOM 707 O O . HIS A 1 94 ? 0.715 -8.626 22.916 1.00 17.30 886 HIS A O 1
ATOM 714 N N . SER A 1 95 ? 1.409 -9.295 24.951 1.00 18.31 887 SER A N 1
ATOM 715 C CA . SER A 1 95 ? 0.286 -8.784 25.689 1.00 18.65 887 SER A CA 1
ATOM 716 C C . SER A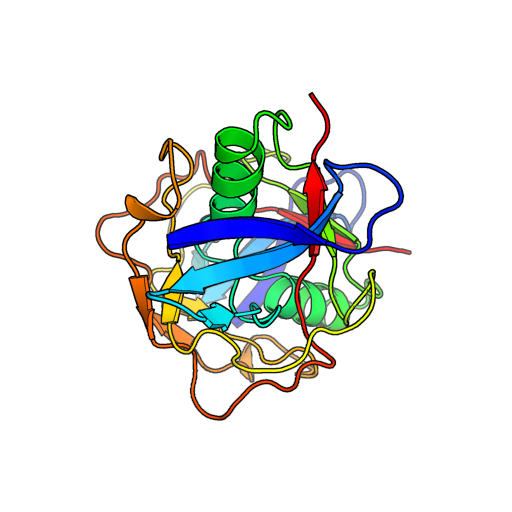 1 95 ? 0.108 -7.260 25.570 1.00 18.29 887 SER A C 1
ATOM 717 O O . SER A 1 95 ? -0.966 -6.747 25.850 1.00 17.35 887 SER A O 1
ATOM 720 N N . ARG A 1 96 ? 1.135 -6.548 25.115 1.00 19.45 888 ARG A N 1
ATOM 721 C CA . ARG A 1 96 ? 1.045 -5.112 24.926 1.00 22.06 888 ARG A CA 1
ATOM 722 C C . ARG A 1 96 ? 1.097 -4.730 23.427 1.00 18.63 888 ARG A C 1
ATOM 723 O O . ARG A 1 96 ? 1.323 -3.572 23.072 1.00 17.14 888 ARG A O 1
ATOM 731 N N . GLU A 1 97 ? 0.857 -5.677 22.537 1.00 17.47 889 GLU A N 1
ATOM 732 C CA . GLU A 1 97 ? 0.718 -5.304 21.135 1.00 19.46 889 GLU A CA 1
ATOM 733 C C . GLU A 1 97 ? -0.396 -4.290 20.864 1.00 19.08 889 GLU A C 1
ATOM 734 O O . GLU A 1 97 ? -1.503 -4.365 21.401 1.00 19.21 889 GLU A O 1
ATOM 740 N N . VAL A 1 98 ? -0.077 -3.362 19.976 1.00 18.16 890 VAL A N 1
ATOM 741 C CA . VAL A 1 98 ? -0.900 -2.204 19.721 1.00 17.57 890 VAL A CA 1
ATOM 742 C C . VAL A 1 98 ? -1.863 -2.501 18.563 1.00 18.27 890 VAL A C 1
ATOM 743 O O . VAL A 1 98 ? -1.600 -3.332 17.689 1.00 18.06 890 VAL A O 1
ATOM 747 N N . GLY A 1 99 ? -3.003 -1.829 18.590 1.00 17.58 891 GLY A N 1
ATOM 748 C CA . GLY A 1 99 ? -3.953 -1.885 17.511 1.00 17.76 891 GLY A CA 1
ATOM 749 C C . GLY A 1 99 ? -4.508 -0.512 17.297 1.00 18.63 891 GLY A C 1
ATOM 750 O O . GLY A 1 99 ? -4.314 0.362 18.129 1.00 18.55 891 GLY A O 1
ATOM 751 N N . VAL A 1 100 ? -5.195 -0.335 16.176 1.00 19.93 892 VAL A N 1
ATOM 752 C CA . VAL A 1 100 ? -5.787 0.933 15.808 1.00 20.65 892 VAL A CA 1
ATOM 753 C C . VAL A 1 100 ? -7.182 0.768 15.272 1.00 20.56 892 VAL A C 1
ATOM 754 O O . VAL A 1 100 ? -7.580 -0.316 14.841 1.00 20.51 892 VAL A O 1
ATOM 758 N N . VAL A 1 101 ? -7.911 1.874 15.311 1.00 20.37 893 VAL A N 1
ATOM 759 C CA . VAL A 1 101 ? -9.195 2.009 14.650 1.00 21.10 893 VAL A CA 1
ATOM 760 C C . VAL A 1 101 ? -9.043 3.236 13.763 1.00 20.31 893 VAL A C 1
ATOM 761 O O . VAL A 1 101 ? -8.775 4.346 14.252 1.00 17.55 893 VAL A O 1
ATOM 765 N N . CYS A 1 102 ? -9.162 3.000 12.459 1.00 20.55 894 CYS A N 1
ATOM 766 C CA . CYS A 1 102 ? -9.204 4.048 11.473 1.00 21.29 894 CYS A CA 1
ATOM 767 C C . CYS A 1 102 ? -10.675 4.353 11.130 1.00 22.42 894 CYS A C 1
ATOM 768 O O . CYS A 1 102 ? -11.548 3.458 11.156 1.00 22.13 894 CYS A O 1
ATOM 771 N N . SER A 1 103 ? -10.955 5.612 10.810 1.00 22.95 895 SER A N 1
ATOM 772 C CA . SER A 1 103 ? -12.322 6.056 10.570 1.00 24.78 895 SER A CA 1
ATOM 773 C C . SER A 1 103 ? -12.766 5.412 9.290 1.00 24.35 895 SER A C 1
ATOM 774 O O . SER A 1 103 ? -11.987 4.786 8.594 1.00 30.99 895 SER A O 1
ATOM 777 N N . THR A 1 104 ? -14.006 5.592 8.919 1.00 30.55 896 THR A N 1
ATOM 778 C CA . THR A 1 104 ? -14.391 5.204 7.542 1.00 33.47 896 THR A CA 1
ATOM 779 C C . THR A 1 104 ? -14.632 3.710 7.495 1.00 33.89 896 THR A C 1
ATOM 780 O O . THR A 1 104 ? -15.630 3.256 8.034 1.00 41.09 896 THR A O 1
ATOM 784 N N . ARG B 1 1 ? 8.652 16.729 36.595 1.00 48.73 -1 ARG B N 1
ATOM 785 C CA . ARG B 1 1 ? 7.944 16.207 35.409 1.00 44.47 -1 ARG B CA 1
ATOM 786 C C . ARG B 1 1 ? 6.443 16.179 35.721 1.00 39.83 -1 ARG B C 1
ATOM 787 O O . ARG B 1 1 ? 5.818 15.204 35.403 1.00 34.85 -1 ARG B O 1
ATOM 795 N N . SER B 1 2 ? 5.923 17.295 36.231 1.00 38.36 0 SER B N 1
ATOM 796 C CA . SER B 1 2 ? 4.515 17.507 36.663 1.00 41.59 0 SER B CA 1
ATOM 797 C C . SER B 1 2 ? 3.577 17.604 35.448 1.00 34.68 0 SER B C 1
ATOM 798 O O . SER B 1 2 ? 3.728 18.567 34.763 1.00 34.24 0 SER B O 1
ATOM 801 N N . PRO B 1 3 ? 2.598 16.690 35.196 1.00 27.11 795 PRO B N 1
ATOM 802 C CA . PRO B 1 3 ? 1.719 16.769 34.032 1.00 25.16 795 PRO B CA 1
ATOM 803 C C . PRO B 1 3 ? 0.457 17.595 34.290 1.00 24.21 795 PRO B C 1
ATOM 804 O O . PRO B 1 3 ? 0.060 17.680 35.416 1.00 21.34 795 PRO B O 1
ATOM 808 N N . ARG B 1 4 ? -0.220 17.990 33.217 1.00 21.79 796 ARG B N 1
ATOM 809 C CA . ARG B 1 4 ? -1.415 18.838 33.381 1.00 22.82 796 ARG B CA 1
ATOM 810 C C . ARG B 1 4 ? -2.168 18.782 32.048 1.00 21.18 796 ARG B C 1
ATOM 811 O O . ARG B 1 4 ? -1.532 18.645 31.047 1.00 22.38 796 ARG B O 1
ATOM 819 N N . LEU B 1 5 ? -3.488 18.766 32.091 1.00 20.45 797 LEU B N 1
ATOM 820 C CA . LEU B 1 5 ? -4.291 18.838 30.873 1.00 19.98 797 LEU B CA 1
ATOM 821 C C . LEU B 1 5 ? -4.896 20.202 30.807 1.00 21.61 797 LEU B C 1
ATOM 822 O O . LEU B 1 5 ? -5.490 20.672 31.794 1.00 26.45 797 LEU B O 1
ATOM 827 N N . VAL B 1 6 ? -4.789 20.856 29.659 1.00 18.66 798 VAL B N 1
ATOM 828 C CA . VAL B 1 6 ? -5.359 22.183 29.583 1.00 19.28 798 VAL B CA 1
ATOM 829 C C . VAL B 1 6 ? -6.180 22.391 28.343 1.00 17.81 798 VAL B C 1
ATOM 830 O O . VAL B 1 6 ? -5.880 21.825 27.292 1.00 15.74 798 VAL B O 1
ATOM 834 N N . GLY B 1 7 ? -7.229 23.207 28.495 1.00 17.16 799 GLY B N 1
ATOM 835 C CA . GLY B 1 7 ? -8.113 23.566 27.399 1.00 18.36 799 GLY B CA 1
ATOM 836 C C . GLY B 1 7 ? -9.309 22.678 27.170 1.00 18.04 799 GLY B C 1
ATOM 837 O O . GLY B 1 7 ? -10.068 22.893 26.246 1.00 16.81 799 GLY B O 1
ATOM 838 N N . ALA B 1 8 ? -9.495 21.654 27.988 1.00 20.58 800 ALA B N 1
ATOM 839 C CA . ALA B 1 8 ? -10.678 20.851 27.804 1.00 23.13 800 ALA B CA 1
ATOM 840 C C . ALA B 1 8 ? -11.844 21.386 28.580 1.00 22.64 800 ALA B C 1
ATOM 841 O O . ALA B 1 8 ? -11.685 22.155 29.529 1.00 22.65 800 ALA B O 1
ATOM 843 N N . ASP B 1 9 ? -13.020 20.931 28.172 1.00 22.41 801 ASP B N 1
ATOM 844 C CA . ASP B 1 9 ? -14.243 21.274 28.851 1.00 23.84 801 ASP B CA 1
ATOM 845 C C . ASP B 1 9 ? -14.409 20.572 30.197 1.00 24.79 801 ASP B C 1
ATOM 846 O O . ASP B 1 9 ? -15.330 20.873 30.947 1.00 27.27 801 ASP B O 1
ATOM 851 N N . MET B 1 10 ? -13.504 19.655 30.507 1.00 25.25 802 MET B N 1
ATOM 852 C CA . MET B 1 10 ? -13.517 18.960 31.781 1.00 25.17 802 MET B CA 1
ATOM 853 C C . MET B 1 10 ? -12.070 18.707 32.142 1.00 21.43 802 MET B C 1
ATOM 854 O O . MET B 1 10 ? -11.231 18.667 31.233 1.00 20.49 802 MET B O 1
ATOM 859 N N . PRO B 1 11 ? -11.762 18.529 33.447 1.00 20.93 803 PRO B N 1
ATOM 860 C CA . PRO B 1 11 ? -10.365 18.373 33.852 1.00 21.23 803 PRO B CA 1
ATOM 861 C C . PRO B 1 11 ? -9.644 17.170 33.261 1.00 19.00 803 PRO B C 1
ATOM 862 O O . PRO B 1 11 ? -8.428 17.236 33.133 1.00 18.65 803 PRO B O 1
ATOM 866 N N . CYS B 1 12 ? -10.367 16.097 32.928 1.00 18.99 804 CYS B N 1
ATOM 867 C CA . CYS B 1 12 ? -9.750 14.839 32.444 1.00 19.15 804 CYS B CA 1
ATOM 868 C C . CYS B 1 12 ? -9.667 14.678 30.922 1.00 19.42 804 CYS B C 1
ATOM 869 O O . CYS B 1 12 ? -9.442 13.589 30.384 1.00 18.65 804 CYS B O 1
ATOM 872 N N . SER B 1 13 ? -9.773 15.779 30.209 1.00 19.93 805 SER B N 1
ATOM 873 C CA . SER B 1 13 ? -9.294 15.761 28.850 1.00 20.76 805 SER B CA 1
ATOM 874 C C . SER B 1 13 ? -8.620 17.084 28.565 1.00 19.62 805 SER B C 1
ATOM 875 O O . SER B 1 13 ? -8.828 18.047 29.288 1.00 18.28 805 SER B O 1
ATOM 878 N N . GLY B 1 14 ? -7.788 17.137 27.529 1.00 19.15 806 GLY B N 1
ATOM 879 C CA . GLY B 1 14 ? -7.141 18.394 27.167 1.00 19.09 806 GLY B CA 1
ATOM 880 C C . GLY B 1 14 ? -5.766 18.215 26.580 1.00 18.40 806 GLY B C 1
ATOM 881 O O . GLY B 1 14 ? -5.301 17.094 26.431 1.00 17.09 806 GLY B O 1
ATOM 882 N N . ARG B 1 15 ? -5.149 19.336 26.225 1.00 17.47 807 ARG B N 1
ATOM 883 C CA . ARG B 1 15 ? -3.799 19.361 25.711 1.00 18.24 807 ARG B CA 1
ATOM 884 C C . ARG B 1 15 ? -2.844 19.046 26.850 1.00 17.25 807 ARG B C 1
ATOM 885 O O . ARG B 1 15 ? -3.007 19.544 27.990 1.00 17.59 807 ARG B O 1
ATOM 893 N N . VAL B 1 16 ? -1.849 18.225 26.526 1.00 17.35 808 VAL B N 1
ATOM 894 C CA . VAL B 1 16 ? -0.865 17.745 27.516 1.00 19.00 808 VAL B CA 1
ATOM 895 C C . VAL B 1 16 ? 0.233 18.802 27.740 1.00 17.38 808 VAL B C 1
ATOM 896 O O . VAL B 1 16 ? 0.838 19.292 26.784 1.00 17.64 808 VAL B O 1
ATOM 900 N N . GLU B 1 17 ? 0.479 19.149 28.997 1.00 17.15 809 GLU B N 1
ATOM 901 C CA . GLU B 1 17 ? 1.560 20.058 29.346 1.00 20.13 809 GLU B CA 1
ATOM 902 C C . GLU B 1 17 ? 2.268 19.478 30.574 1.00 23.18 809 GLU B C 1
ATOM 903 O O . GLU B 1 17 ? 1.604 19.048 31.514 1.00 26.20 809 GLU B O 1
ATOM 909 N N . VAL B 1 18 ? 3.604 19.425 30.529 1.00 23.31 810 VAL B N 1
ATOM 910 C CA . VAL B 1 18 ? 4.402 18.775 31.560 1.00 21.85 810 VAL B CA 1
ATOM 911 C C . VAL B 1 18 ? 5.483 19.767 31.973 1.00 21.86 810 VAL B C 1
ATOM 912 O O . VAL B 1 18 ? 6.146 20.392 31.131 1.00 20.07 810 VAL B O 1
ATOM 916 N N . LYS B 1 19 ? 5.630 19.943 33.274 1.00 22.42 811 LYS B N 1
ATOM 917 C CA . LYS B 1 19 ? 6.512 20.961 33.786 1.00 25.13 811 LYS B CA 1
ATOM 918 C C . LYS B 1 19 ? 7.912 20.374 33.883 1.00 24.37 811 LYS B C 1
ATOM 919 O O . LYS B 1 19 ? 8.081 19.197 34.236 1.00 21.27 811 LYS B O 1
ATOM 925 N N . HIS B 1 20 ? 8.901 21.201 33.557 1.00 24.56 812 HIS B N 1
ATOM 926 C CA . HIS B 1 20 ? 10.312 20.870 33.777 1.00 26.47 812 HIS B CA 1
ATOM 927 C C . HIS B 1 20 ? 10.894 22.101 34.429 1.00 25.52 812 HIS B C 1
ATOM 928 O O . HIS B 1 20 ? 10.786 23.187 33.899 1.00 23.63 812 HIS B O 1
ATOM 935 N N . ALA B 1 21 ? 11.445 21.955 35.620 1.00 28.83 813 ALA B N 1
ATOM 936 C CA . ALA B 1 21 ? 11.946 23.105 36.348 1.00 31.72 813 ALA B CA 1
ATOM 937 C C . ALA B 1 21 ? 10.811 24.127 36.502 1.00 29.69 813 ALA B C 1
ATOM 938 O O . ALA B 1 21 ? 9.750 23.775 37.001 1.00 31.97 813 ALA B O 1
ATOM 940 N N . ASP B 1 22 ? 11.001 25.371 36.065 1.00 29.44 814 ASP B N 1
ATOM 941 C CA . ASP B 1 22 ? 9.997 26.405 36.300 1.00 32.14 814 ASP B CA 1
ATOM 942 C C . ASP B 1 22 ? 9.255 26.789 35.019 1.00 30.88 814 ASP B C 1
ATOM 943 O O . ASP B 1 22 ? 8.530 27.778 35.003 1.00 30.86 814 ASP B O 1
ATOM 948 N N . THR B 1 23 ? 9.412 25.998 33.959 1.00 31.39 815 THR B N 1
ATOM 949 C CA . THR B 1 23 ? 8.618 26.195 32.738 1.00 29.70 815 THR B CA 1
ATOM 950 C C . THR B 1 23 ? 7.772 24.939 32.414 1.00 27.00 815 THR B C 1
ATOM 951 O O . THR B 1 23 ? 8.008 23.851 32.933 1.00 23.58 815 THR B O 1
ATOM 955 N N . TRP B 1 24 ? 6.769 25.132 31.568 1.00 25.89 816 TRP B N 1
ATOM 956 C CA . TRP B 1 24 ? 5.889 24.075 31.126 1.00 26.35 816 TRP B CA 1
ATOM 957 C C . TRP B 1 24 ? 6.238 23.775 29.693 1.00 27.37 816 TRP B C 1
ATOM 958 O O . TRP B 1 24 ? 6.548 24.688 28.921 1.00 27.73 816 TRP B O 1
ATOM 969 N N . ARG B 1 25 ? 6.228 22.505 29.327 1.00 24.50 817 ARG B N 1
ATOM 970 C CA . ARG B 1 25 ? 6.319 22.172 27.923 1.00 28.50 817 ARG B CA 1
ATOM 971 C C . ARG B 1 25 ? 5.106 21.403 27.431 1.00 24.00 817 ARG B C 1
ATOM 972 O O . ARG B 1 25 ? 4.539 20.589 28.158 1.00 20.43 817 ARG B O 1
ATOM 980 N N . SER B 1 26 ? 4.704 21.685 26.196 1.00 20.20 818 SER B N 1
ATOM 981 C CA . SER B 1 26 ? 3.842 20.795 25.449 1.00 19.49 818 SER B CA 1
ATOM 982 C C . SER B 1 26 ? 4.584 19.583 24.837 1.00 19.25 818 SER B C 1
ATOM 983 O O . SER B 1 26 ? 5.824 19.432 24.936 1.00 16.46 818 SER B O 1
ATOM 986 N N . VAL B 1 27 ? 3.827 18.728 24.168 1.00 18.21 819 VAL B N 1
ATOM 987 C CA . VAL B 1 27 ? 4.351 17.458 23.711 1.00 17.60 819 VAL B CA 1
ATOM 988 C C . VAL B 1 27 ? 3.889 17.224 22.286 1.00 17.23 819 VAL B C 1
ATOM 989 O O . VAL B 1 27 ? 2.697 17.252 22.009 1.00 15.86 819 VAL B O 1
ATOM 993 N N . CYS B 1 28 ? 4.833 16.999 21.391 1.00 16.72 820 CYS B N 1
ATOM 994 C CA . CYS B 1 28 ? 4.500 16.821 19.996 1.00 20.23 820 CYS B CA 1
ATOM 995 C C . CYS B 1 28 ? 3.787 15.495 19.824 1.00 20.39 820 CYS B C 1
ATOM 996 O O . CYS B 1 28 ? 4.170 14.525 20.452 1.00 23.33 820 CYS B O 1
ATOM 999 N N . ASP B 1 29 ? 2.769 15.453 18.963 1.00 19.77 821 ASP B N 1
ATOM 1000 C CA . ASP B 1 29 ? 1.971 14.234 18.774 1.00 19.40 821 ASP B CA 1
ATOM 1001 C C . ASP B 1 29 ? 2.706 13.105 18.055 1.00 20.07 821 ASP B C 1
ATOM 1002 O O . ASP B 1 29 ? 2.183 12.011 17.975 1.00 20.56 821 ASP B O 1
ATOM 1007 N N . SER B 1 30 ? 3.907 13.377 17.547 1.00 19.27 822 SER B N 1
ATOM 1008 C CA . SER B 1 30 ? 4.824 12.334 17.054 1.00 19.37 822 SER B CA 1
ATOM 1009 C C . SER B 1 30 ? 5.548 11.583 18.180 1.00 18.85 822 SER B C 1
ATOM 1010 O O . SER B 1 30 ? 6.255 10.614 17.928 1.00 18.69 822 SER B O 1
ATOM 1013 N N . ASP B 1 31 ? 5.359 12.016 19.415 1.00 20.28 823 ASP B N 1
ATOM 1014 C CA . ASP B 1 31 ? 6.280 11.670 20.488 1.00 20.69 823 ASP B CA 1
ATOM 1015 C C . ASP B 1 31 ? 5.668 10.978 21.688 1.00 22.14 823 ASP B C 1
ATOM 1016 O O . ASP B 1 31 ? 6.401 10.652 22.641 1.00 23.03 823 ASP B O 1
ATOM 1021 N N . PHE B 1 32 ? 4.352 10.739 21.656 1.00 21.64 824 PHE B N 1
ATOM 1022 C CA . PHE B 1 32 ? 3.571 10.409 22.846 1.00 20.10 824 PHE B CA 1
ATOM 1023 C C . PHE B 1 32 ? 2.801 9.125 22.577 1.00 20.74 824 PHE B C 1
ATOM 1024 O O . PHE B 1 32 ? 1.909 9.100 21.724 1.00 22.82 824 PHE B O 1
ATOM 1032 N N . SER B 1 33 ? 3.132 8.062 23.299 1.00 18.43 825 SER B N 1
ATOM 1033 C CA . SER B 1 33 ? 2.507 6.762 23.099 1.00 19.40 825 SER B CA 1
ATOM 1034 C C . SER B 1 33 ? 1.256 6.597 23.955 1.00 20.62 825 SER B C 1
ATOM 1035 O O . SER B 1 33 ? 1.021 7.369 24.889 1.00 22.94 825 SER B O 1
ATOM 1038 N N . LEU B 1 34 ? 0.474 5.556 23.672 1.00 18.87 826 LEU B N 1
ATOM 1039 C CA . LEU B 1 34 ? -0.708 5.284 24.465 1.00 20.19 826 LEU B CA 1
ATOM 1040 C C . LEU B 1 34 ? -0.299 4.952 25.912 1.00 20.07 826 LEU B C 1
ATOM 1041 O O . LEU B 1 34 ? -1.072 5.159 26.839 1.00 16.98 826 LEU B O 1
ATOM 1046 N N . HIS B 1 35 ? 0.916 4.464 26.106 1.00 21.65 827 HIS B N 1
ATOM 1047 C CA . HIS B 1 35 ? 1.337 4.152 27.455 1.00 22.44 827 HIS B CA 1
ATOM 1048 C C . HIS B 1 35 ? 1.730 5.342 28.293 1.00 20.95 827 HIS B C 1
ATOM 1049 O O . HIS B 1 35 ? 1.482 5.357 29.488 1.00 20.37 827 HIS B O 1
ATOM 1056 N N . ALA B 1 36 ? 2.315 6.349 27.675 1.00 21.27 828 ALA B N 1
ATOM 1057 C CA . A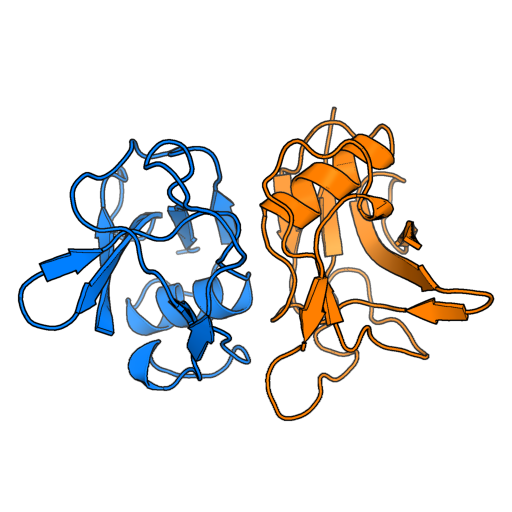LA B 1 36 ? 2.526 7.620 28.347 1.00 20.56 828 ALA B CA 1
ATOM 1058 C C . ALA B 1 36 ? 1.186 8.269 28.664 1.00 21.24 828 ALA B C 1
ATOM 1059 O O . ALA B 1 36 ? 1.009 8.839 29.745 1.00 21.86 828 ALA B O 1
ATOM 1061 N N . ALA B 1 37 ? 0.244 8.182 27.721 1.00 19.16 829 ALA B N 1
ATOM 1062 C CA . ALA B 1 37 ? -1.107 8.669 27.948 1.00 20.21 829 ALA B CA 1
ATOM 1063 C C . ALA B 1 37 ? -1.737 8.016 29.157 1.00 20.58 829 ALA B C 1
ATOM 1064 O O . ALA B 1 37 ? -2.372 8.672 29.948 1.00 20.88 829 ALA B O 1
ATOM 1066 N N . ASN B 1 38 ? -1.570 6.701 29.232 1.00 21.71 830 ASN B N 1
ATOM 1067 C CA . ASN B 1 38 ? -2.061 5.836 30.294 1.00 22.31 830 ASN B CA 1
ATOM 1068 C C . ASN B 1 38 ? -1.536 6.319 31.667 1.00 20.20 830 ASN B C 1
ATOM 1069 O O . ASN B 1 38 ? -2.286 6.561 32.607 1.00 19.14 830 ASN B O 1
ATOM 1074 N N . VAL B 1 39 ? -0.231 6.481 31.745 1.00 18.63 831 VAL B N 1
ATOM 1075 C CA . VAL B 1 39 ? 0.424 6.913 32.954 1.00 17.64 831 VAL B CA 1
ATOM 1076 C C . VAL B 1 39 ? -0.050 8.304 33.348 1.00 16.67 831 VAL B C 1
ATOM 1077 O O . VAL B 1 39 ? -0.298 8.559 34.526 1.00 15.65 831 VAL B O 1
ATOM 1081 N N . LEU B 1 40 ? -0.175 9.190 32.356 1.00 16.30 832 LEU B N 1
ATOM 1082 C CA . LEU B 1 40 ? -0.640 10.551 32.595 1.00 17.95 832 LEU B CA 1
ATOM 1083 C C . LEU B 1 40 ? -2.066 10.592 33.191 1.00 19.23 832 LEU B C 1
ATOM 1084 O O . LEU B 1 40 ? -2.320 11.302 34.167 1.00 18.01 832 LEU B O 1
ATOM 1089 N N . CYS B 1 41 ? -2.987 9.826 32.613 1.00 19.01 833 CYS B N 1
ATOM 1090 C CA . CYS B 1 41 ? -4.375 9.811 33.087 1.00 19.47 833 CYS B CA 1
ATOM 1091 C C . CYS B 1 41 ? -4.436 9.343 34.535 1.00 19.95 833 CYS B C 1
ATOM 1092 O O . CYS B 1 41 ? -5.205 9.890 35.352 1.00 16.23 833 CYS B O 1
ATOM 1095 N N . ARG B 1 42 ? -3.569 8.366 34.835 1.00 21.27 834 ARG B N 1
ATOM 1096 C CA . ARG B 1 42 ? -3.484 7.726 36.145 1.00 22.83 834 ARG B CA 1
ATOM 1097 C C . ARG B 1 42 ? -2.980 8.746 37.133 1.00 23.17 834 ARG B C 1
ATOM 1098 O O . ARG B 1 42 ? -3.638 9.010 38.131 1.00 24.27 834 ARG B O 1
ATOM 1106 N N . GLU B 1 43 ? -1.817 9.325 36.828 1.00 22.84 835 GLU B N 1
ATOM 1107 C CA . GLU B 1 43 ? -1.184 10.356 37.650 1.00 22.15 835 GLU B CA 1
ATOM 1108 C C . GLU B 1 43 ? -2.177 11.463 38.000 1.00 22.94 835 GLU B C 1
ATOM 1109 O O . GLU B 1 43 ? -2.182 11.969 39.133 1.00 25.52 835 GLU B O 1
ATOM 1115 N N . LEU B 1 44 ? -3.033 11.816 37.036 1.00 21.88 836 LEU B N 1
ATOM 1116 C CA . LEU B 1 44 ? -4.018 12.893 37.231 1.00 23.03 836 LEU B CA 1
ATOM 1117 C C . LEU B 1 44 ? -5.352 12.490 37.879 1.00 22.49 836 LEU B C 1
ATOM 1118 O O . LEU B 1 44 ? -6.253 13.322 37.982 1.00 18.61 836 LEU B O 1
ATOM 1123 N N . ASN B 1 45 ? -5.458 11.236 38.334 1.00 21.77 837 ASN B N 1
ATOM 1124 C CA . ASN B 1 45 ? -6.655 10.731 38.987 1.00 26.07 837 ASN B CA 1
ATOM 1125 C C . ASN B 1 45 ? -7.789 10.800 37.968 1.00 24.59 837 ASN B C 1
ATOM 1126 O O . ASN B 1 45 ? -8.896 11.173 38.336 1.00 24.09 837 ASN B O 1
ATOM 1131 N N . CYS B 1 46 ? -7.513 10.478 36.693 1.00 23.10 838 CYS B N 1
ATOM 1132 C CA . CYS B 1 46 ? -8.492 10.606 35.622 1.00 23.36 838 CYS B CA 1
ATOM 1133 C C . CYS B 1 46 ? -8.862 9.247 35.011 1.00 22.82 838 CYS B C 1
ATOM 1134 O O . CYS B 1 46 ? -9.432 9.179 33.939 1.00 24.13 838 CYS B O 1
ATOM 1137 N N . GLY B 1 47 ? -8.562 8.165 35.707 1.00 23.98 839 GLY B N 1
ATOM 1138 C CA . GLY B 1 47 ? -8.877 6.837 35.219 1.00 24.99 839 GLY B CA 1
ATOM 1139 C C . GLY B 1 47 ? -7.848 6.376 34.217 1.00 27.20 839 GLY B C 1
ATOM 1140 O O . GLY B 1 47 ? -6.673 6.604 34.420 1.00 28.21 839 GLY B O 1
ATOM 1141 N N . ASP B 1 48 ? -8.295 5.743 33.136 1.00 25.87 840 ASP B N 1
ATOM 1142 C CA . ASP B 1 48 ? -7.397 5.221 32.111 1.00 28.65 840 ASP B CA 1
ATOM 1143 C C . ASP B 1 48 ? -7.617 5.922 30.779 1.00 25.78 840 ASP B C 1
ATOM 1144 O O . ASP B 1 48 ? -8.660 6.509 30.542 1.00 22.74 840 ASP B O 1
ATOM 1149 N N . ALA B 1 49 ? -6.624 5.866 29.907 1.00 24.84 841 ALA B N 1
ATOM 1150 C CA . ALA B 1 49 ? -6.672 6.659 28.676 1.00 24.04 841 ALA B CA 1
ATOM 1151 C C . ALA B 1 49 ? -7.738 6.105 27.779 1.00 22.64 841 ALA B C 1
ATOM 1152 O O . ALA B 1 49 ? -7.930 4.910 27.686 1.00 21.09 841 ALA B O 1
ATOM 1154 N N . ILE B 1 50 ? -8.430 6.989 27.092 1.00 23.69 842 ILE B N 1
ATOM 1155 C CA . ILE B 1 50 ? -9.337 6.551 26.071 1.00 24.28 842 ILE B CA 1
ATOM 1156 C C . ILE B 1 50 ? -8.741 6.840 24.720 1.00 24.87 842 ILE B C 1
ATOM 1157 O O . ILE B 1 50 ? -8.674 5.952 23.888 1.00 25.08 842 ILE B O 1
ATOM 1162 N N . SER B 1 51 ? -8.321 8.080 24.491 1.00 26.51 843 SER B N 1
ATOM 1163 C CA . SER B 1 51 ? -7.748 8.459 23.194 1.00 27.85 843 SER B CA 1
ATOM 1164 C C . SER B 1 51 ? -6.653 9.476 23.365 1.00 26.79 843 SER B C 1
ATOM 1165 O O . SER B 1 51 ? -6.705 10.295 24.276 1.00 26.13 843 SER B O 1
ATOM 1168 N N . LEU B 1 52 ? -5.694 9.409 22.452 1.00 24.08 844 LEU B N 1
ATOM 1169 C CA . LEU B 1 52 ? -4.767 10.477 22.163 1.00 25.51 844 LEU B CA 1
ATOM 1170 C C . LEU B 1 52 ? -5.325 11.216 20.973 1.00 26.12 844 LEU B C 1
ATOM 1171 O O . LEU B 1 52 ? -5.653 10.585 19.962 1.00 26.32 844 LEU B O 1
ATOM 1176 N N . SER B 1 53 ? -5.412 12.539 21.077 1.00 24.42 845 SER B N 1
ATOM 1177 C CA . SER B 1 53 ? -5.932 13.365 20.008 1.00 25.25 845 SER B CA 1
ATOM 1178 C C . SER B 1 53 ? -4.787 14.240 19.457 1.00 21.12 845 SER B C 1
ATOM 1179 O O . SER B 1 53 ? -4.093 14.874 20.227 1.00 22.13 845 SER B O 1
ATOM 1182 N N . VAL B 1 54 ? -4.608 14.227 18.128 1.00 11.77 846 VAL B N 1
ATOM 1183 C CA . VAL B 1 54 ? -3.615 15.024 17.362 1.00 22.12 846 VAL B CA 1
ATOM 1184 C C . VAL B 1 54 ? -4.052 16.447 17.046 1.00 24.76 846 VAL B C 1
ATOM 1185 O O . VAL B 1 54 ? -5.217 16.819 17.169 1.00 22.77 846 VAL B O 1
ATOM 1189 N N . GLY B 1 55 ? -3.087 17.211 16.558 1.00 29.82 847 GLY B N 1
ATOM 1190 C CA . GLY B 1 55 ? -3.357 18.389 15.737 1.00 28.33 847 GLY B CA 1
ATOM 1191 C C . GLY B 1 55 ? -3.962 19.482 16.541 1.00 26.52 847 GLY B C 1
ATOM 1192 O O . GLY B 1 55 ? -4.886 20.149 16.089 1.00 25.42 847 GLY B O 1
ATOM 1193 N N . ASP B 1 56 ? -3.454 19.637 17.760 1.00 26.53 848 ASP B N 1
ATOM 1194 C CA . ASP B 1 56 ? -3.937 20.649 18.680 1.00 27.70 848 ASP B CA 1
ATOM 1195 C C . ASP B 1 56 ? -5.420 20.667 18.781 1.00 24.20 848 ASP B C 1
ATOM 1196 O O . ASP B 1 56 ? -6.033 21.731 18.667 1.00 22.18 848 ASP B O 1
ATOM 1201 N N . HIS B 1 57 ? -5.979 19.486 18.998 1.00 21.27 849 HIS B N 1
ATOM 1202 C CA . HIS B 1 57 ? -7.402 19.301 19.158 1.00 21.77 849 HIS B CA 1
ATOM 1203 C C . HIS B 1 57 ? -8.001 20.263 20.200 1.00 20.69 849 HIS B C 1
ATOM 1204 O O . HIS B 1 57 ? -9.119 20.735 20.014 1.00 18.38 849 HIS B O 1
ATOM 1211 N N . PHE B 1 58 ? -7.267 20.563 21.262 1.00 19.89 850 PHE B N 1
ATOM 1212 C CA . PHE B 1 58 ? -7.788 21.391 22.368 1.00 19.42 850 PHE B CA 1
ATOM 1213 C C . PHE B 1 58 ? -7.198 22.787 22.287 1.00 18.97 850 PHE B C 1
ATOM 1214 O O . PHE B 1 58 ? -7.108 23.494 23.285 1.00 18.54 850 PHE B O 1
ATOM 1222 N N . GLY B 1 59 ? -6.799 23.173 21.088 1.00 19.57 851 GLY B N 1
ATOM 1223 C CA . GLY B 1 59 ? -5.926 24.314 20.912 1.00 24.02 851 GLY B CA 1
ATOM 1224 C C . GLY B 1 59 ? -4.449 23.978 21.119 1.00 26.50 851 GLY B C 1
ATOM 1225 O O . GLY B 1 59 ? -4.084 23.003 21.782 1.00 25.57 851 GLY B O 1
ATOM 1226 N N . LYS B 1 60 ? -3.607 24.819 20.541 1.00 27.83 852 LYS B N 1
ATOM 1227 C CA . LYS B 1 60 ? -2.163 24.708 20.659 1.00 28.06 852 LYS B CA 1
ATOM 1228 C C . LYS B 1 60 ? -1.662 25.466 21.887 1.00 29.34 852 LYS B C 1
ATOM 1229 O O . LYS B 1 60 ? -2.255 26.474 22.314 1.00 30.50 852 LYS B O 1
ATOM 1235 N N . GLY B 1 61 ? -0.534 24.998 22.404 1.00 25.59 853 GLY B N 1
ATOM 1236 C CA . GLY B 1 61 ? 0.143 25.672 23.486 1.00 27.48 853 GLY B CA 1
ATOM 1237 C C . GLY B 1 61 ? 1.083 26.713 22.940 1.00 27.26 853 GLY B C 1
ATOM 1238 O O . GLY B 1 61 ? 1.116 27.011 21.745 1.00 27.12 853 GLY B O 1
ATOM 1239 N N . ASN B 1 62 ? 1.870 27.261 23.831 1.00 25.34 854 ASN B N 1
ATOM 1240 C CA . ASN B 1 62 ? 2.922 28.147 23.421 1.00 27.98 854 ASN B CA 1
ATOM 1241 C C . ASN B 1 62 ? 4.048 27.871 24.384 1.00 25.32 854 ASN B C 1
ATOM 1242 O O . ASN B 1 62 ? 3.857 27.184 25.377 1.00 28.36 854 ASN B O 1
ATOM 1247 N N . GLY B 1 63 ? 5.222 28.369 24.043 1.00 21.67 855 GLY B N 1
ATOM 1248 C CA . GLY B 1 63 ? 6.424 28.124 24.789 1.00 23.45 855 GLY B CA 1
ATOM 1249 C C . GLY B 1 63 ? 7.135 26.851 24.336 1.00 22.71 855 GLY B C 1
ATOM 1250 O O . GLY B 1 63 ? 7.123 26.453 23.155 1.00 16.38 855 GLY B O 1
ATOM 1251 N N . LEU B 1 64 ? 7.765 26.205 25.298 1.00 22.48 856 LEU B N 1
ATOM 1252 C CA . LEU B 1 64 ? 8.636 25.092 24.984 1.00 23.29 856 LEU B CA 1
ATOM 1253 C C . LEU B 1 64 ? 7.783 23.852 24.607 1.00 20.85 856 LEU B C 1
ATOM 1254 O O . LEU B 1 64 ? 6.640 23.706 25.063 1.00 21.94 856 LEU B O 1
ATOM 1259 N N . THR B 1 65 ? 8.305 23.037 23.697 1.00 20.41 857 THR B N 1
ATOM 1260 C CA . THR B 1 65 ? 7.797 21.711 23.376 1.00 21.83 857 THR B CA 1
ATOM 1261 C C . THR B 1 65 ? 8.897 20.721 23.800 1.00 21.96 857 THR B C 1
ATOM 1262 O O . THR B 1 65 ? 10.029 20.907 23.417 1.00 20.97 857 THR B O 1
ATOM 1266 N N . TRP B 1 66 ? 8.567 19.681 24.568 1.00 20.46 858 TRP B N 1
ATOM 1267 C CA . TRP B 1 66 ? 9.564 18.700 25.056 1.00 19.01 858 TRP B CA 1
ATOM 1268 C C . TRP B 1 66 ? 10.463 18.143 23.954 1.00 18.31 858 TRP B C 1
ATOM 1269 O O . TRP B 1 66 ? 9.996 17.745 22.935 1.00 17.34 858 TRP B O 1
ATOM 1280 N N . ALA B 1 67 ? 11.760 18.123 24.224 1.00 20.37 859 ALA B N 1
ATOM 1281 C CA . ALA B 1 67 ? 12.757 17.681 23.276 1.00 20.54 859 ALA B CA 1
ATOM 1282 C C . ALA B 1 67 ? 13.085 16.216 23.510 1.00 20.97 859 ALA B C 1
ATOM 1283 O O . ALA B 1 67 ? 13.803 15.626 22.726 1.00 21.26 859 ALA B O 1
ATOM 1285 N N . GLU B 1 68 ? 12.561 15.652 24.600 1.00 20.41 860 GLU B N 1
ATOM 1286 C CA . GLU B 1 68 ? 12.672 14.238 24.896 1.00 21.67 860 GLU B CA 1
ATOM 1287 C C . GLU B 1 68 ? 11.291 13.653 25.045 1.00 20.69 860 GLU B C 1
ATOM 1288 O O . GLU B 1 68 ? 10.344 14.342 25.449 1.00 22.79 860 GLU B O 1
ATOM 1294 N N . LYS B 1 69 ? 11.179 12.373 24.734 1.00 19.57 861 LYS B N 1
ATOM 1295 C CA . LYS B 1 69 ? 9.912 11.678 24.869 1.00 21.44 861 LYS B CA 1
ATOM 1296 C C . LYS B 1 69 ? 9.914 10.735 26.071 1.00 20.06 861 LYS B C 1
ATOM 1297 O O . LYS B 1 69 ? 10.912 10.136 26.401 1.00 17.83 861 LYS B O 1
ATOM 1303 N N . PHE B 1 70 ? 8.761 10.632 26.707 1.00 21.92 862 PHE B N 1
ATOM 1304 C CA . PHE B 1 70 ? 8.529 9.702 27.799 1.00 20.99 862 PHE B CA 1
ATOM 1305 C C . PHE B 1 70 ? 8.170 8.332 27.218 1.00 20.84 862 PHE B C 1
ATOM 1306 O O . PHE B 1 70 ? 7.050 8.114 26.721 1.00 18.58 862 PHE B O 1
ATOM 1314 N N . GLN B 1 71 ? 9.127 7.413 27.279 1.00 21.42 863 GLN B N 1
ATOM 1315 C CA . GLN B 1 71 ? 8.933 6.038 26.789 1.00 23.38 863 GLN B CA 1
ATOM 1316 C C . GLN B 1 71 ? 8.455 5.122 27.907 1.00 22.21 863 GLN B C 1
ATOM 1317 O O . GLN B 1 71 ? 9.149 4.199 28.333 1.00 18.71 863 GLN B O 1
ATOM 1323 N N . CYS B 1 72 ? 7.231 5.405 28.351 1.00 23.21 864 CYS B N 1
ATOM 1324 C CA . CYS B 1 72 ? 6.635 4.726 29.476 1.00 21.81 864 CYS B CA 1
ATOM 1325 C C . CYS B 1 72 ? 6.361 3.283 29.093 1.00 21.87 864 CYS B C 1
ATOM 1326 O O . CYS B 1 72 ? 6.014 2.990 27.942 1.00 20.56 864 CYS B O 1
ATOM 1329 N N . GLU B 1 73 ? 6.546 2.388 30.059 1.00 24.95 865 GLU B N 1
ATOM 1330 C CA . GLU B 1 73 ? 6.132 0.977 29.943 1.00 28.14 865 GLU B CA 1
ATOM 1331 C C . GLU B 1 73 ? 4.610 0.820 29.998 1.00 27.81 865 GLU B C 1
ATOM 1332 O O . GLU B 1 73 ? 4.047 -0.037 29.320 1.00 30.60 865 GLU B O 1
ATOM 1338 N N . GLY B 1 74 ? 3.948 1.637 30.814 1.00 28.50 866 GLY B N 1
ATOM 1339 C CA . GLY B 1 74 ? 2.479 1.604 30.933 1.00 27.72 866 GLY B CA 1
ATOM 1340 C C . GLY B 1 74 ? 1.945 1.614 32.356 1.00 25.24 866 GLY B C 1
ATOM 1341 O O . GLY B 1 74 ? 0.851 2.095 32.578 1.00 27.49 866 GLY B O 1
ATOM 1342 N N . SER B 1 75 ? 2.723 1.095 33.307 1.00 25.59 867 SER B N 1
ATOM 1343 C CA . SER B 1 75 ? 2.295 0.881 34.698 1.00 29.88 867 SER B CA 1
ATOM 1344 C C . SER B 1 75 ? 2.956 1.812 35.696 1.00 28.73 867 SER B C 1
ATOM 1345 O O . SER B 1 75 ? 2.754 1.667 36.894 1.00 32.58 867 SER B O 1
ATOM 1348 N N . GLU B 1 76 ? 3.749 2.762 35.210 1.00 27.46 868 GLU B N 1
ATOM 1349 C CA . GLU B 1 76 ? 4.343 3.788 36.055 1.00 23.29 868 GLU B CA 1
ATOM 1350 C C . GLU B 1 76 ? 3.230 4.591 36.684 1.00 22.75 868 GLU B C 1
ATOM 1351 O O . GLU B 1 76 ? 2.234 4.889 36.046 1.00 22.84 868 GLU B O 1
ATOM 1357 N N . THR B 1 77 ? 3.412 4.933 37.948 1.00 22.46 869 THR B N 1
ATOM 1358 C CA . THR B 1 77 ? 2.487 5.798 38.659 1.00 21.77 869 THR B CA 1
ATOM 1359 C C . THR B 1 77 ? 2.601 7.290 38.291 1.00 19.52 869 THR B C 1
ATOM 1360 O O . THR B 1 77 ? 1.661 8.053 38.530 1.00 18.36 869 THR B O 1
ATOM 1364 N N . HIS B 1 78 ? 3.753 7.695 37.752 1.00 18.96 870 HIS B N 1
ATOM 1365 C CA . HIS B 1 78 ? 4.050 9.075 37.363 1.00 20.51 870 HIS B CA 1
ATOM 1366 C C . HIS B 1 78 ? 4.905 9.070 36.094 1.00 20.87 870 HIS B C 1
ATOM 1367 O O . HIS B 1 78 ? 5.700 8.151 35.881 1.00 22.24 870 HIS B O 1
ATOM 1374 N N . LEU B 1 79 ? 4.769 10.106 35.269 1.00 19.46 871 LEU B N 1
ATOM 1375 C CA . LEU B 1 79 ? 5.652 10.313 34.115 1.00 20.44 871 LEU B CA 1
ATOM 1376 C C . LEU B 1 79 ? 7.133 10.449 34.520 1.00 21.86 871 LEU B C 1
ATOM 1377 O O . LEU B 1 79 ? 8.025 10.035 33.778 1.00 19.31 871 LEU B O 1
ATOM 1382 N N . ALA B 1 80 ? 7.340 11.052 35.701 1.00 24.56 872 ALA B N 1
ATOM 1383 C CA . ALA B 1 80 ? 8.624 11.143 36.392 1.00 24.14 872 ALA B CA 1
ATOM 1384 C C . ALA B 1 80 ? 9.372 9.823 36.411 1.00 24.19 872 ALA B C 1
ATOM 1385 O O . ALA B 1 80 ? 10.604 9.798 36.408 1.00 27.42 872 ALA B O 1
ATOM 1387 N N . LEU B 1 81 ? 8.632 8.723 36.476 1.00 24.73 873 LEU B N 1
ATOM 1388 C CA . LEU B 1 81 ? 9.259 7.409 36.590 1.00 25.10 873 LEU B CA 1
ATOM 1389 C C . LEU B 1 81 ? 9.497 6.762 35.237 1.00 22.69 873 LEU B C 1
ATOM 1390 O O . LEU B 1 81 ? 10.112 5.719 35.158 1.00 25.71 873 LEU B O 1
ATOM 1395 N N . CYS B 1 82 ? 9.054 7.392 34.168 1.00 21.57 874 CYS B N 1
ATOM 1396 C CA . CYS B 1 82 ? 9.233 6.818 32.853 1.00 21.51 874 CYS B CA 1
ATOM 1397 C C . CYS B 1 82 ? 10.595 7.176 32.325 1.00 22.50 874 CYS B C 1
ATOM 1398 O O . CYS B 1 82 ? 11.036 8.320 32.493 1.00 22.75 874 CYS B O 1
ATOM 1401 N N . PRO B 1 83 ? 11.271 6.204 31.697 1.00 22.36 875 PRO B N 1
ATOM 1402 C CA . PRO B 1 83 ? 12.517 6.524 31.029 1.00 22.98 875 PRO B CA 1
ATOM 1403 C C . PRO B 1 83 ? 12.236 7.465 29.887 1.00 22.08 875 PRO B C 1
ATOM 1404 O O . PRO B 1 83 ? 11.165 7.385 29.281 1.00 19.60 875 PRO B O 1
ATOM 1408 N N . ILE B 1 84 ? 13.180 8.364 29.618 1.00 22.56 876 ILE B N 1
ATOM 1409 C CA . ILE B 1 84 ? 13.046 9.293 28.523 1.00 24.34 876 ILE B CA 1
ATOM 1410 C C . ILE B 1 84 ? 14.031 8.986 27.399 1.00 24.59 876 ILE B C 1
ATOM 1411 O O . ILE B 1 84 ? 14.956 8.168 27.550 1.00 23.60 876 ILE B O 1
ATOM 1416 N N . VAL B 1 85 ? 13.787 9.624 26.256 1.00 25.71 877 VAL B N 1
ATOM 1417 C CA . VAL B 1 85 ? 14.605 9.453 25.081 1.00 27.30 877 VAL B CA 1
ATOM 1418 C C . VAL B 1 85 ? 14.443 10.638 24.154 1.00 27.74 877 VAL B C 1
ATOM 1419 O O . VAL B 1 85 ? 13.447 11.335 24.185 1.00 26.39 877 VAL B O 1
ATOM 1423 N N . GLN B 1 86 ? 15.444 10.884 23.336 1.00 29.41 878 GLN B N 1
ATOM 1424 C CA . GLN B 1 86 ? 15.370 12.007 22.408 1.00 29.82 878 GLN B CA 1
ATOM 1425 C C . GLN B 1 86 ? 14.262 11.883 21.356 1.00 25.75 878 GLN B C 1
ATOM 1426 O O . GLN B 1 86 ? 14.003 10.820 20.802 1.00 22.96 878 GLN B O 1
ATOM 1432 N N . HIS B 1 87 ? 13.622 13.020 21.141 1.00 25.26 879 HIS B N 1
ATOM 1433 C CA . HIS B 1 87 ? 12.666 13.281 20.074 1.00 28.84 879 HIS B CA 1
ATOM 1434 C C . HIS B 1 87 ? 13.324 12.835 18.758 1.00 25.64 879 HIS B C 1
ATOM 1435 O O . HIS B 1 87 ? 14.528 12.701 18.713 1.00 24.20 879 HIS B O 1
ATOM 1442 N N . PRO B 1 88 ? 12.553 12.577 17.683 1.00 29.69 880 PRO B N 1
ATOM 1443 C CA . PRO B 1 88 ? 13.216 12.389 16.360 1.00 33.33 880 PRO B CA 1
ATOM 1444 C C . PRO B 1 88 ? 13.745 13.670 15.755 1.00 30.20 880 PRO B C 1
ATOM 1445 O O . PRO B 1 88 ? 13.378 14.756 16.173 1.00 25.41 880 PRO B O 1
ATOM 1449 N N . GLU B 1 89 ? 14.570 13.536 14.731 1.00 34.38 881 GLU B N 1
ATOM 1450 C CA . GLU B 1 89 ? 15.233 14.707 14.159 1.00 40.21 881 GLU B CA 1
ATOM 1451 C C . GLU B 1 89 ? 14.208 15.656 13.515 1.00 37.89 881 GLU B C 1
ATOM 1452 O O . GLU B 1 89 ? 13.139 15.232 13.101 1.00 31.65 881 GLU B O 1
ATOM 1458 N N . ASP B 1 90 ? 14.582 16.935 13.491 1.00 39.39 882 ASP B N 1
ATOM 1459 C CA . ASP B 1 90 ? 13.785 18.107 13.088 1.00 42.31 882 ASP B CA 1
ATOM 1460 C C . ASP B 1 90 ? 13.151 18.632 14.359 1.00 46.18 882 ASP B C 1
ATOM 1461 O O . ASP B 1 90 ? 13.628 18.322 15.456 1.00 44.42 882 ASP B O 1
ATOM 1466 N N . THR B 1 91 ? 12.100 19.433 14.225 1.00 46.31 883 THR B N 1
ATOM 1467 C CA . THR B 1 91 ? 11.400 19.940 15.373 1.00 45.05 883 THR B CA 1
ATOM 1468 C C . THR B 1 91 ? 9.894 20.020 15.103 1.00 41.80 883 THR B C 1
ATOM 1469 O O . THR B 1 91 ? 9.446 20.132 13.956 1.00 47.37 883 THR B O 1
ATOM 1473 N N . CYS B 1 92 ? 9.121 19.910 16.174 1.00 36.99 884 CYS B N 1
ATOM 1474 C CA . CYS B 1 92 ? 7.686 20.004 16.088 1.00 37.02 884 CYS B CA 1
ATOM 1475 C C . CYS B 1 92 ? 7.231 21.411 16.291 1.00 35.14 884 CYS B C 1
ATOM 1476 O O . CYS B 1 92 ? 7.871 22.208 16.968 1.00 30.94 884 CYS B O 1
ATOM 1479 N N . ILE B 1 93 ? 6.094 21.695 15.696 1.00 31.45 885 ILE B N 1
ATOM 1480 C CA . ILE B 1 93 ? 5.445 22.963 15.862 1.00 30.53 885 ILE B CA 1
ATOM 1481 C C . ILE B 1 93 ? 4.248 22.747 16.793 1.00 27.66 885 ILE B C 1
ATOM 1482 O O . ILE B 1 93 ? 3.765 21.624 16.954 1.00 27.59 885 ILE B O 1
ATOM 1487 N N . HIS B 1 94 ? 3.749 23.820 17.381 1.00 23.98 886 HIS B N 1
ATOM 1488 C CA . HIS B 1 94 ? 2.703 23.679 18.366 1.00 22.47 886 HIS B CA 1
ATOM 1489 C C . HIS B 1 94 ? 1.436 23.188 17.725 1.00 21.26 886 HIS B C 1
ATOM 1490 O O . HIS B 1 94 ? 0.589 22.638 18.413 1.00 19.56 886 HIS B O 1
ATOM 1497 N N . SER B 1 95 ? 1.323 23.389 16.412 1.00 20.29 887 SER B N 1
ATOM 1498 C CA . SER B 1 95 ? 0.232 22.860 15.635 1.00 21.12 887 SER B CA 1
ATOM 1499 C C . SER B 1 95 ? 0.070 21.337 15.762 1.00 20.00 887 SER B C 1
ATOM 1500 O O . SER B 1 95 ? -1.006 20.822 15.531 1.00 18.94 887 SER B O 1
ATOM 1503 N N . ARG B 1 96 ? 1.112 20.625 16.176 1.00 21.05 888 ARG B N 1
ATOM 1504 C CA . ARG B 1 96 ? 1.000 19.185 16.373 1.00 22.80 888 ARG B CA 1
ATOM 1505 C C . ARG B 1 96 ? 1.023 18.803 17.857 1.00 19.69 888 ARG B C 1
ATOM 1506 O O . ARG B 1 96 ? 1.250 17.646 18.216 1.00 17.61 888 ARG B O 1
ATOM 1514 N N . GLU B 1 97 ? 0.732 19.758 18.726 1.00 18.80 889 GLU B N 1
ATOM 1515 C CA . GLU B 1 97 ? 0.545 19.440 20.141 1.00 20.24 889 GLU B CA 1
ATOM 1516 C C . GLU B 1 97 ? -0.438 18.340 20.465 1.00 19.42 889 GLU B C 1
ATOM 1517 O O . GLU B 1 97 ? -1.566 18.343 19.995 1.00 20.43 889 GLU B O 1
ATOM 1523 N N . VAL B 1 98 ? -0.044 17.456 21.373 1.00 20.20 890 VAL B N 1
ATOM 1524 C CA . VAL B 1 98 ? -0.866 16.305 21.681 1.00 18.63 890 VAL B CA 1
ATOM 1525 C C . VAL B 1 98 ? -1.858 16.630 22.803 1.00 18.89 890 VAL B C 1
ATOM 1526 O O . VAL B 1 98 ? -1.624 17.491 23.657 1.00 17.96 890 VAL B O 1
ATOM 1530 N N . GLY B 1 99 ? -2.986 15.927 22.775 1.00 18.94 891 GLY B N 1
ATOM 1531 C CA . GLY B 1 99 ? -3.982 15.990 23.829 1.00 19.21 891 GLY B CA 1
ATOM 1532 C C . GLY B 1 99 ? -4.500 14.593 24.093 1.00 20.28 891 GLY B C 1
ATOM 1533 O O . GLY B 1 99 ? -4.258 13.693 23.302 1.00 18.42 891 GLY B O 1
ATOM 1534 N N . VAL B 1 100 ? -5.198 14.425 25.217 1.00 22.71 892 VAL B N 1
ATOM 1535 C CA . VAL B 1 100 ? -5.795 13.154 25.609 1.00 21.60 892 VAL B CA 1
ATOM 1536 C C . VAL B 1 100 ? -7.197 13.341 26.155 1.00 21.00 892 VAL B C 1
ATOM 1537 O O . VAL B 1 100 ? -7.548 14.408 26.629 1.00 18.17 892 VAL B O 1
ATOM 1541 N N . VAL B 1 101 ? -7.977 12.265 26.06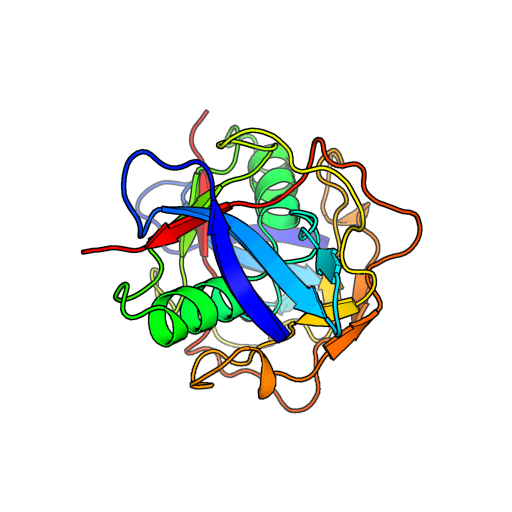4 1.00 22.01 893 VAL B N 1
ATOM 1542 C CA . VAL B 1 101 ? -9.226 12.097 26.781 1.00 21.34 893 VAL B CA 1
ATOM 1543 C C . VAL B 1 101 ? -9.063 10.833 27.637 1.00 21.15 893 VAL B C 1
ATOM 1544 O O . VAL B 1 101 ? -8.811 9.729 27.104 1.00 17.94 893 VAL B O 1
ATOM 1548 N N . CYS B 1 102 ? -9.184 11.025 28.952 1.00 21.76 894 CYS B N 1
ATOM 1549 C CA . CYS B 1 102 ? -9.222 9.953 29.953 1.00 23.37 894 CYS B CA 1
ATOM 1550 C C . CYS B 1 102 ? -10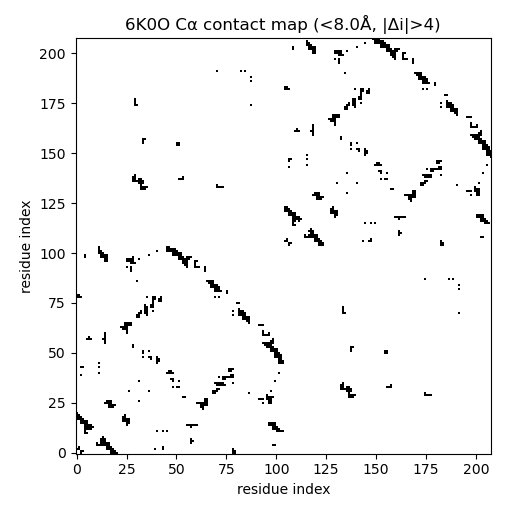.690 9.767 30.404 1.00 24.32 894 CYS B C 1
ATOM 1551 O O . CYS B 1 102 ? -11.534 10.582 30.053 1.00 20.74 894 CYS B O 1
ATOM 1554 N N . SER B 1 103 ? -11.020 8.776 31.235 1.00 30.07 895 SER B N 1
ATOM 1555 C CA . SER B 1 103 ? -12.342 8.874 31.926 1.00 30.47 895 SER B CA 1
ATOM 1556 C C . SER B 1 103 ? -12.502 8.627 33.459 1.00 36.54 895 SER B C 1
ATOM 1557 O O . SER B 1 103 ? -12.517 9.590 34.219 1.00 39.22 895 SER B O 1
ATOM 1560 N N . THR B 1 104 ? -12.745 7.379 33.889 1.00 38.08 896 THR B N 1
ATOM 1561 C CA . THR B 1 104 ? -12.565 6.935 35.276 1.00 37.90 896 THR B CA 1
ATOM 1562 C C . THR B 1 104 ? -12.677 5.429 35.340 1.00 40.20 896 THR B C 1
A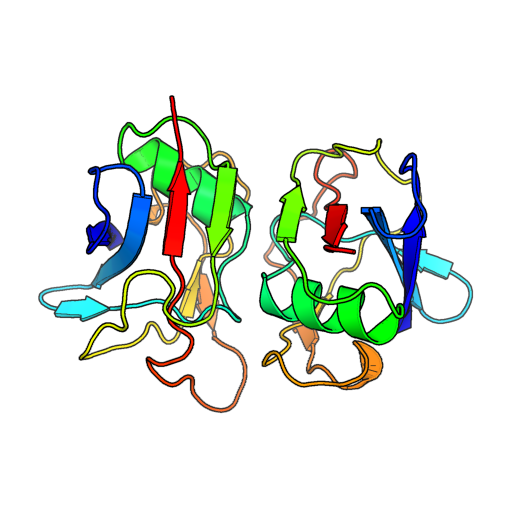TOM 1563 O O . THR B 1 104 ? -13.758 4.904 35.118 1.00 37.35 896 THR B O 1
#